Protein AF-A0A6V7TMH7-F1 (afdb_monomer)

Secondary structure (DSSP, 8-state):
-PPPPEEEEE-TTS-EEEEEPPTTS-EEHHHHHHHSTTEEEEEEE-TTTTTSTT--SEEEPPBPTTSSEEPPPTTTT-SEEEEEEPPTT------S-GGGTEEEEEETTTTEEEEEEESSSSEEEE-S---TT-EEEEEETTSS-EEEEEEEEEETTTTEEEEEEEEEEE----------

Nearest PDB structures (foldseek):
  6b1g-assembly1_A  TM=8.174E-01  e=3.288E-04  Homo sapiens
  5kgo-assembly2_A  TM=6.785E-01  e=1.479E-01  Klebsiella pneumoniae
  4gw9-assembly1_D  TM=4.588E-01  e=4.225E+00  Rhodopseudomonas palustris CGA009
  1xn6-assembly1_A  TM=2.969E-01  e=1.779E+00  Bacillus cereus
  3ijt-assembly1_A  TM=2.475E-01  e=2.461E+00  Streptococcus mutans

Organism: Meloidogyne enterolobii (NCBI:txid390850)

Structure (mmCIF, N/CA/C/O backbone):
data_AF-A0A6V7TMH7-F1
#
_entry.id   AF-A0A6V7TMH7-F1
#
loop_
_atom_site.group_PDB
_atom_site.id
_atom_site.type_symbol
_atom_site.label_atom_id
_atom_site.label_alt_id
_atom_site.label_comp_id
_atom_site.label_asym_id
_atom_site.label_entity_id
_atom_site.label_seq_id
_atom_site.pdbx_PDB_ins_code
_atom_site.Cartn_x
_atom_site.Cartn_y
_atom_site.Cartn_z
_atom_site.occupancy
_atom_site.B_iso_or_equiv
_atom_site.auth_seq_id
_atom_site.auth_comp_id
_atom_site.auth_asym_id
_atom_site.auth_atom_id
_atom_site.pdbx_PDB_model_num
ATOM 1 N N . MET A 1 1 ? 23.099 -1.938 -31.422 1.00 40.91 1 MET A N 1
ATOM 2 C CA . MET A 1 1 ? 21.807 -1.488 -30.866 1.00 40.91 1 MET A CA 1
ATOM 3 C C . MET A 1 1 ? 21.512 -2.366 -29.671 1.00 40.91 1 MET A C 1
ATOM 5 O O . MET A 1 1 ? 21.295 -3.555 -29.863 1.00 40.91 1 MET A O 1
ATOM 9 N N . GLU A 1 2 ? 21.600 -1.829 -28.457 1.00 47.56 2 GLU A N 1
ATOM 10 C CA . GLU A 1 2 ? 21.157 -2.564 -27.270 1.00 47.56 2 GLU A CA 1
ATOM 11 C C . GLU A 1 2 ? 19.635 -2.714 -27.329 1.00 47.56 2 GLU A C 1
ATOM 13 O O . GLU A 1 2 ? 18.925 -1.767 -27.676 1.00 47.56 2 GLU A O 1
ATOM 18 N N . ALA A 1 3 ? 19.131 -3.920 -27.065 1.00 54.72 3 ALA A N 1
ATOM 19 C CA . ALA A 1 3 ? 17.697 -4.154 -27.012 1.00 54.72 3 ALA A CA 1
ATOM 20 C C . ALA A 1 3 ? 17.107 -3.323 -25.866 1.00 54.72 3 ALA A C 1
ATOM 22 O O . ALA A 1 3 ? 17.526 -3.458 -24.716 1.00 54.72 3 ALA A O 1
ATOM 23 N N . GLN A 1 4 ? 16.149 -2.450 -26.183 1.00 61.84 4 GLN A N 1
ATOM 24 C CA . GLN A 1 4 ? 15.502 -1.603 -25.190 1.00 61.84 4 GLN A CA 1
ATOM 25 C C . GLN A 1 4 ? 14.801 -2.487 -24.151 1.00 61.84 4 GLN A C 1
ATOM 27 O O . GLN A 1 4 ? 13.899 -3.259 -24.480 1.00 61.84 4 GLN A O 1
ATOM 32 N N . GLN A 1 5 ? 15.251 -2.405 -22.899 1.00 78.12 5 GLN A N 1
ATOM 33 C CA . GLN A 1 5 ? 14.693 -3.201 -21.814 1.00 78.12 5 GLN A CA 1
ATOM 34 C C . GLN A 1 5 ? 13.270 -2.734 -21.494 1.00 78.12 5 GLN A C 1
ATOM 36 O O . GLN A 1 5 ? 12.984 -1.534 -21.447 1.00 78.12 5 GLN A O 1
ATOM 41 N N . TYR A 1 6 ? 12.371 -3.688 -21.267 1.00 83.19 6 TYR A N 1
ATOM 42 C CA . TYR A 1 6 ? 10.971 -3.420 -20.964 1.00 83.19 6 TYR A CA 1
ATOM 43 C C . TYR A 1 6 ? 10.471 -4.303 -19.822 1.00 83.19 6 TYR A C 1
ATOM 45 O O . TYR A 1 6 ? 10.961 -5.408 -19.595 1.00 83.19 6 TYR A O 1
ATOM 53 N N . VAL A 1 7 ? 9.452 -3.808 -19.127 1.00 84.25 7 VAL A N 1
ATOM 54 C CA . VAL A 1 7 ? 8.741 -4.491 -18.046 1.00 84.25 7 VAL A CA 1
ATOM 55 C C . VAL A 1 7 ? 7.390 -4.959 -18.564 1.00 84.25 7 VAL A C 1
ATOM 57 O O . VAL A 1 7 ? 6.705 -4.219 -19.267 1.00 84.25 7 VAL A O 1
ATOM 60 N N . ARG A 1 8 ? 6.971 -6.176 -18.211 1.00 86.44 8 ARG A N 1
ATOM 61 C CA . ARG A 1 8 ? 5.633 -6.680 -18.551 1.00 86.44 8 ARG A CA 1
ATOM 62 C C . ARG A 1 8 ? 4.633 -6.251 -17.486 1.00 86.44 8 ARG A C 1
ATOM 64 O O . ARG A 1 8 ? 4.768 -6.645 -16.330 1.00 86.44 8 ARG A O 1
ATOM 71 N N . VAL A 1 9 ? 3.624 -5.482 -17.877 1.00 85.31 9 VAL A N 1
ATOM 72 C CA . VAL A 1 9 ? 2.601 -4.931 -16.984 1.00 85.31 9 VAL A CA 1
ATOM 73 C C . VAL A 1 9 ? 1.216 -5.399 -17.425 1.00 85.31 9 VAL A C 1
ATOM 75 O O . VAL A 1 9 ? 0.848 -5.240 -18.585 1.00 85.31 9 VAL A O 1
ATOM 78 N N . LYS A 1 10 ? 0.451 -5.995 -16.510 1.00 88.25 10 LYS A N 1
ATOM 79 C CA . LYS A 1 10 ? -0.899 -6.511 -16.726 1.00 88.25 10 LYS A CA 1
ATOM 80 C C . LYS A 1 10 ? -1.946 -5.514 -16.239 1.00 88.25 10 LYS A C 1
ATOM 82 O O . LYS A 1 10 ? -1.931 -5.126 -15.067 1.00 88.25 10 LYS A O 1
AT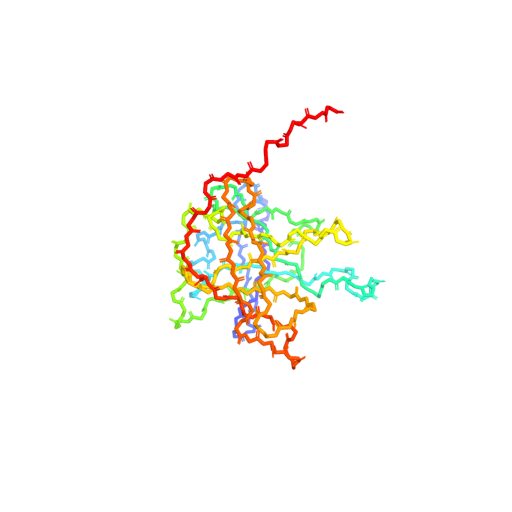OM 87 N N . GLY A 1 11 ? -2.853 -5.140 -17.136 1.00 80.75 11 GLY A N 1
ATOM 88 C CA . GLY A 1 11 ? -3.994 -4.285 -16.830 1.00 80.75 11 GLY A CA 1
ATOM 89 C C . GLY A 1 11 ? -5.207 -5.038 -16.271 1.00 80.75 11 GLY A C 1
ATOM 90 O O . GLY A 1 11 ? -5.206 -6.266 -16.158 1.00 80.75 11 GLY A O 1
ATOM 91 N N . SER A 1 12 ? -6.264 -4.299 -15.924 1.00 78.00 12 SER A N 1
ATOM 92 C CA . SER A 1 12 ? -7.531 -4.833 -15.394 1.00 78.00 12 SER A CA 1
ATOM 93 C C . SER A 1 12 ? -8.298 -5.669 -16.416 1.00 78.00 12 SER A C 1
ATOM 95 O O . SER A 1 12 ? -9.011 -6.594 -16.039 1.00 78.00 12 SER A O 1
ATOM 97 N N . ASP A 1 13 ? -8.101 -5.392 -17.704 1.00 76.94 13 ASP A N 1
ATOM 98 C CA . ASP A 1 13 ? -8.624 -6.172 -18.828 1.00 76.94 13 ASP A CA 1
ATOM 99 C C . ASP A 1 13 ? -7.904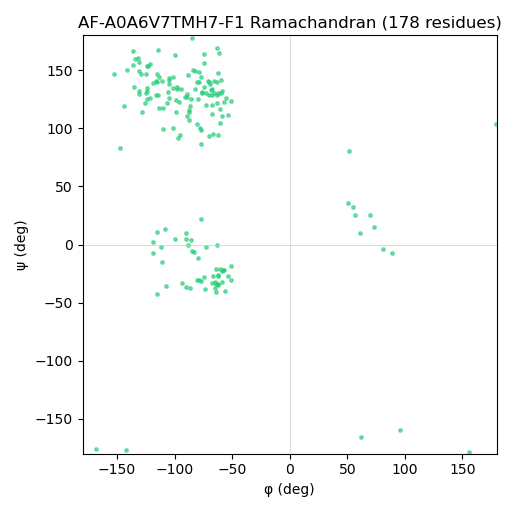 -7.521 -19.017 1.00 76.94 13 ASP A C 1
ATOM 101 O O . ASP A 1 13 ? -8.246 -8.307 -19.899 1.00 76.94 13 ASP A O 1
ATOM 105 N N . GLY A 1 14 ? -6.888 -7.794 -18.195 1.00 77.81 14 GLY A N 1
ATOM 106 C CA . GLY A 1 14 ? -6.095 -9.009 -18.2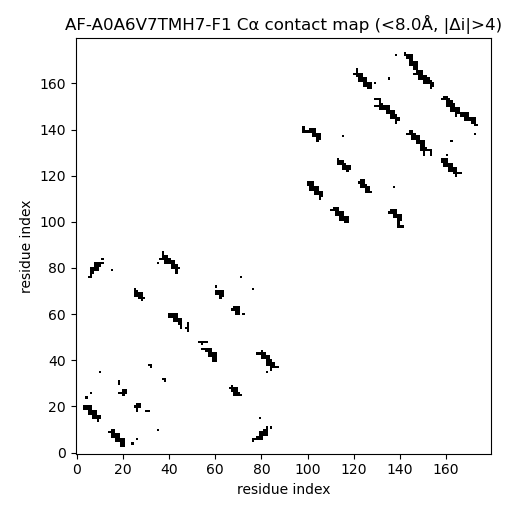35 1.00 77.81 14 GLY A CA 1
ATOM 107 C C . GLY A 1 14 ? -5.000 -9.016 -19.301 1.00 77.81 14 GLY A C 1
ATOM 108 O O . GLY A 1 14 ? -4.215 -9.970 -19.326 1.00 77.81 14 GLY A O 1
ATOM 109 N N . LYS A 1 15 ? -4.897 -7.979 -20.140 1.00 79.06 15 LYS A N 1
ATOM 110 C CA . LYS A 1 15 ? -3.863 -7.883 -21.174 1.00 79.06 15 LYS A CA 1
ATOM 111 C C . LYS A 1 15 ? -2.529 -7.486 -20.564 1.00 79.06 15 LYS A C 1
ATOM 113 O O . LYS A 1 15 ? -2.461 -6.691 -19.629 1.00 79.06 15 LYS A O 1
ATOM 118 N N . VAL A 1 16 ? -1.458 -8.044 -21.121 1.00 80.94 16 VAL A N 1
ATOM 119 C CA . VAL A 1 16 ? -0.081 -7.746 -20.721 1.00 80.94 16 VAL A CA 1
ATOM 120 C C . VAL A 1 16 ? 0.558 -6.852 -21.775 1.00 80.94 16 VAL A C 1
ATOM 122 O O . VAL A 1 16 ? 0.585 -7.198 -22.953 1.00 80.94 16 VAL A O 1
ATOM 125 N N . MET A 1 17 ? 1.091 -5.718 -21.338 1.00 79.12 17 MET A N 1
ATOM 126 C CA . MET A 1 17 ? 1.787 -4.737 -22.164 1.00 79.12 17 MET A CA 1
ATOM 127 C C . MET A 1 17 ? 3.257 -4.633 -21.758 1.00 79.12 17 MET A C 1
ATOM 129 O O . MET A 1 17 ? 3.595 -4.768 -20.584 1.00 79.12 17 MET A O 1
ATOM 133 N N . GLY A 1 18 ? 4.136 -4.376 -22.727 1.00 82.75 18 GLY A N 1
ATOM 134 C CA . GLY A 1 18 ? 5.530 -4.023 -22.463 1.00 82.75 18 GLY A CA 1
ATOM 135 C C . GLY A 1 18 ? 5.670 -2.521 -22.222 1.00 82.75 18 GLY A C 1
ATOM 136 O O . GLY A 1 18 ? 5.258 -1.729 -23.064 1.00 82.75 18 GLY A O 1
ATOM 137 N N . ILE A 1 19 ? 6.256 -2.128 -21.093 1.00 81.94 19 ILE A N 1
ATOM 138 C CA . ILE A 1 19 ? 6.562 -0.734 -20.754 1.00 81.94 19 ILE A CA 1
ATOM 139 C C . ILE A 1 19 ? 8.078 -0.570 -20.721 1.00 81.94 19 ILE A C 1
ATOM 141 O O . ILE A 1 19 ? 8.752 -1.212 -19.917 1.00 81.94 19 ILE A O 1
ATOM 145 N N . CYS A 1 20 ? 8.622 0.275 -21.594 1.00 82.25 20 CYS A N 1
ATOM 146 C CA . CYS A 1 20 ? 10.063 0.501 -21.664 1.00 82.25 20 CYS A CA 1
ATOM 147 C C . CYS A 1 20 ? 10.602 1.122 -20.370 1.00 82.25 20 CYS A C 1
ATOM 149 O O . CYS A 1 20 ? 9.999 2.035 -19.798 1.00 82.25 20 CYS A O 1
ATOM 151 N N . LEU A 1 21 ? 11.772 0.651 -19.947 1.00 79.50 21 LEU A N 1
ATOM 152 C CA . LEU A 1 21 ? 12.547 1.286 -18.890 1.00 79.50 21 LEU A CA 1
ATOM 153 C C . LEU A 1 21 ? 13.206 2.568 -19.413 1.00 79.50 21 LEU A C 1
ATOM 155 O O . LEU A 1 21 ? 13.430 2.741 -20.616 1.00 79.50 21 LEU A O 1
ATOM 159 N N . SER A 1 22 ? 13.520 3.481 -18.496 1.00 79.94 22 SER A N 1
ATOM 160 C CA . SER A 1 22 ? 14.386 4.621 -18.784 1.00 79.94 22 SER A CA 1
ATOM 161 C C . SER A 1 22 ? 15.785 4.140 -19.204 1.00 79.94 22 SER A C 1
ATOM 163 O O . SER A 1 22 ? 16.163 3.005 -18.909 1.00 79.94 22 SER A O 1
ATOM 165 N N . PRO A 1 23 ? 16.620 5.016 -19.794 1.00 78.31 23 PRO A N 1
ATOM 166 C CA . PRO A 1 23 ? 18.025 4.695 -20.067 1.00 78.31 23 PRO A CA 1
ATOM 167 C C . PRO A 1 23 ? 18.820 4.285 -18.817 1.00 78.31 23 PRO A C 1
ATOM 169 O O . PRO A 1 23 ? 19.841 3.621 -18.917 1.00 78.31 23 PRO A O 1
ATOM 172 N N . THR A 1 24 ? 18.342 4.671 -17.631 1.00 81.62 24 THR A N 1
ATOM 173 C CA . THR A 1 24 ? 18.923 4.309 -16.332 1.00 81.62 24 THR A CA 1
ATOM 174 C C . THR A 1 24 ? 18.346 3.017 -15.742 1.00 81.62 24 THR A C 1
ATOM 176 O O . THR A 1 24 ? 18.576 2.740 -14.569 1.00 81.62 24 THR A O 1
ATOM 179 N N . GLY A 1 25 ? 17.563 2.249 -16.509 1.00 81.81 25 GLY A N 1
ATOM 180 C CA . GLY A 1 25 ? 16.960 0.987 -16.063 1.00 81.81 25 GLY A CA 1
ATOM 181 C C . GLY A 1 25 ? 15.797 1.155 -15.079 1.00 81.81 25 GLY A C 1
ATOM 182 O O . GLY A 1 25 ? 15.400 0.199 -14.417 1.00 81.81 25 GLY A O 1
ATOM 183 N N . LYS A 1 26 ? 15.240 2.366 -14.951 1.00 85.81 26 LYS A N 1
ATOM 184 C CA . LYS A 1 26 ? 14.158 2.670 -14.006 1.00 85.81 26 LYS A CA 1
ATOM 185 C C . LYS A 1 26 ? 12.806 2.726 -14.699 1.00 85.81 26 LYS A C 1
ATOM 187 O O . LYS A 1 26 ? 12.674 3.235 -15.811 1.00 85.81 26 LYS A O 1
ATOM 192 N N . LEU A 1 27 ? 11.768 2.268 -14.010 1.00 87.88 27 LEU A N 1
ATOM 193 C CA . LEU A 1 27 ? 10.406 2.317 -14.526 1.00 87.88 27 LEU A CA 1
ATOM 194 C C . LEU A 1 27 ? 9.750 3.658 -14.176 1.00 87.88 27 LEU A C 1
ATOM 196 O O . LEU A 1 27 ? 9.551 3.973 -13.002 1.00 87.88 27 LEU A O 1
ATOM 200 N N . ASN A 1 28 ? 9.427 4.454 -15.198 1.00 86.94 28 ASN A N 1
ATOM 201 C CA . ASN A 1 28 ? 8.861 5.794 -15.038 1.00 86.94 28 ASN A CA 1
ATOM 202 C C . ASN A 1 28 ? 7.353 5.739 -14.734 1.00 86.94 28 ASN A C 1
ATOM 204 O O . ASN A 1 28 ? 6.565 5.177 -15.498 1.00 86.94 28 ASN A O 1
ATOM 208 N N . VAL A 1 29 ? 6.945 6.379 -13.637 1.00 87.38 29 VAL A N 1
ATOM 209 C CA . VAL A 1 29 ? 5.546 6.450 -13.190 1.00 87.38 29 VAL A CA 1
ATOM 210 C C . VAL A 1 29 ? 4.663 7.205 -14.193 1.00 87.38 29 VAL A C 1
ATOM 212 O O . VAL A 1 29 ? 3.499 6.849 -14.371 1.00 87.38 29 VAL A O 1
ATOM 215 N N . ALA A 1 30 ? 5.187 8.227 -14.875 1.00 79.81 30 ALA A N 1
ATOM 216 C CA . ALA A 1 30 ? 4.429 9.007 -15.854 1.00 79.81 30 ALA A CA 1
ATOM 217 C C . ALA A 1 30 ? 3.997 8.159 -17.062 1.00 79.81 30 ALA A C 1
ATOM 219 O O . ALA A 1 30 ? 2.847 8.250 -17.483 1.00 79.81 30 ALA A O 1
ATOM 220 N N . THR A 1 31 ? 4.878 7.282 -17.553 1.00 79.12 31 THR A N 1
ATOM 221 C CA . THR A 1 31 ? 4.580 6.350 -18.654 1.00 79.12 31 THR A CA 1
ATOM 222 C C . THR A 1 31 ? 3.464 5.370 -18.286 1.00 79.12 31 THR A C 1
ATOM 224 O O . THR A 1 31 ? 2.644 5.003 -19.120 1.00 79.12 31 THR A O 1
ATOM 227 N N . LEU A 1 32 ? 3.396 4.953 -17.021 1.00 83.06 32 LEU A N 1
ATOM 228 C CA . LEU A 1 32 ? 2.332 4.071 -16.541 1.00 83.06 32 LEU A CA 1
ATOM 229 C C . LEU A 1 32 ? 1.000 4.807 -16.396 1.00 83.06 32 LEU A C 1
ATOM 231 O O . LEU A 1 32 ? -0.038 4.258 -16.751 1.00 83.06 32 LEU A O 1
ATOM 235 N N . LYS A 1 33 ? 1.023 6.062 -15.935 1.00 83.81 33 LYS A N 1
ATOM 236 C CA . LYS A 1 33 ? -0.178 6.907 -15.858 1.00 83.81 33 LYS A CA 1
ATOM 237 C C . LYS A 1 33 ? -0.771 7.227 -17.229 1.00 83.81 33 LYS A C 1
ATOM 239 O O . LYS A 1 33 ? -1.981 7.383 -17.321 1.00 83.81 33 LYS A O 1
ATOM 244 N N . SER A 1 34 ? 0.055 7.339 -18.271 1.00 77.12 34 SER A N 1
ATOM 245 C CA . SER A 1 34 ? -0.438 7.530 -19.640 1.00 77.12 34 SER A CA 1
ATOM 246 C C . SER A 1 34 ? -0.935 6.231 -20.277 1.00 77.12 34 SER A C 1
ATOM 248 O O . SER A 1 34 ? -1.845 6.277 -21.097 1.00 77.12 34 SER A O 1
ATOM 250 N N . ALA A 1 35 ? -0.360 5.082 -19.907 1.00 75.19 35 ALA A N 1
ATOM 251 C CA . ALA A 1 35 ? -0.765 3.776 -20.427 1.00 75.19 35 ALA A CA 1
ATOM 252 C C . ALA A 1 35 ? -2.015 3.200 -19.739 1.00 75.19 35 ALA A C 1
ATOM 254 O O . ALA A 1 35 ? -2.778 2.469 -20.367 1.00 75.19 35 ALA A O 1
ATOM 255 N N . PHE A 1 36 ? -2.231 3.509 -18.457 1.00 80.56 36 PHE A N 1
ATOM 256 C CA . PHE A 1 36 ? -3.305 2.934 -17.653 1.00 80.56 36 PHE A CA 1
ATOM 257 C C . PHE A 1 36 ? -4.124 4.031 -16.962 1.00 80.56 36 PHE A C 1
ATOM 259 O O . PHE A 1 36 ? -3.647 4.716 -16.054 1.00 80.56 36 PHE A O 1
ATOM 266 N N . ASN A 1 37 ? -5.395 4.159 -17.349 1.00 79.38 37 ASN A N 1
ATOM 267 C CA . ASN A 1 37 ? -6.333 5.061 -16.679 1.00 79.38 37 ASN A CA 1
ATOM 268 C C . ASN A 1 37 ? -6.481 4.683 -15.200 1.00 79.38 37 ASN A C 1
ATOM 270 O O . ASN A 1 37 ? -6.503 3.503 -14.854 1.00 79.38 37 ASN A O 1
ATOM 274 N N . ASN A 1 38 ? -6.582 5.687 -14.325 1.00 78.38 38 ASN A N 1
ATOM 275 C CA . ASN A 1 38 ? -6.678 5.510 -12.870 1.00 78.38 38 ASN A CA 1
ATOM 276 C C . ASN A 1 38 ? -5.517 4.711 -12.246 1.00 78.38 38 ASN A C 1
ATOM 278 O O . ASN A 1 38 ? -5.674 4.118 -11.176 1.00 78.38 38 ASN A O 1
ATOM 282 N N . PHE A 1 39 ? -4.341 4.707 -12.882 1.00 81.38 39 PHE A N 1
ATOM 283 C CA . PHE A 1 39 ? -3.137 4.087 -12.337 1.00 81.38 39 PHE A CA 1
ATOM 284 C C . PHE A 1 39 ? -2.800 4.629 -10.940 1.00 81.38 39 PHE A C 1
ATOM 286 O O . PHE A 1 39 ? -2.627 5.839 -10.753 1.00 81.38 39 PHE A O 1
ATOM 293 N N . TYR A 1 40 ? -2.645 3.726 -9.972 1.00 82.88 40 TYR A N 1
ATOM 294 C CA . TYR A 1 40 ? -2.241 4.064 -8.607 1.00 82.88 40 TYR A CA 1
ATOM 295 C C . TYR A 1 40 ? -0.878 3.481 -8.236 1.00 82.88 40 TYR A C 1
ATOM 297 O O . TYR A 1 40 ? -0.048 4.167 -7.639 1.00 82.88 40 TYR A O 1
ATOM 305 N N . GLY A 1 41 ? -0.621 2.232 -8.616 1.00 87.81 41 GLY A N 1
ATOM 306 C CA . GLY A 1 41 ? 0.623 1.559 -8.277 1.00 87.81 41 GLY A CA 1
ATOM 307 C C . GLY A 1 41 ? 0.819 0.260 -9.040 1.00 87.81 41 GLY A C 1
ATOM 308 O O . GLY A 1 41 ? 0.016 -0.109 -9.895 1.00 87.81 41 GLY A O 1
ATOM 309 N N . LEU A 1 42 ? 1.896 -0.440 -8.700 1.00 88.12 42 LEU A N 1
ATOM 310 C CA . LEU A 1 42 ? 2.209 -1.760 -9.228 1.00 88.12 42 LEU A CA 1
ATOM 311 C C . LEU A 1 42 ? 2.402 -2.748 -8.087 1.00 88.12 42 LEU A C 1
ATOM 313 O O . LEU A 1 42 ? 2.932 -2.403 -7.029 1.00 88.12 42 LEU A O 1
ATOM 317 N N . LYS A 1 43 ? 2.022 -3.996 -8.333 1.00 89.31 43 LYS A N 1
ATOM 318 C CA . LYS A 1 43 ? 2.349 -5.138 -7.480 1.00 89.31 43 LYS A CA 1
ATOM 319 C C . LYS A 1 43 ? 2.875 -6.295 -8.317 1.00 89.31 43 LYS A C 1
ATOM 321 O O . LYS A 1 43 ? 2.612 -6.368 -9.512 1.00 89.31 43 LYS A O 1
ATOM 326 N N . TYR A 1 44 ? 3.572 -7.223 -7.687 1.00 89.88 44 TYR A N 1
ATOM 327 C CA . TYR A 1 44 ? 3.990 -8.483 -8.298 1.00 89.88 44 TYR A CA 1
ATOM 328 C C . TYR A 1 44 ? 3.716 -9.643 -7.350 1.00 89.88 44 TYR A C 1
ATOM 330 O O . TYR A 1 44 ? 3.536 -9.447 -6.144 1.00 89.88 44 TYR A O 1
ATOM 338 N N . GLN A 1 45 ? 3.647 -10.854 -7.896 1.00 86.69 45 GLN A N 1
ATOM 339 C CA . GLN A 1 45 ? 3.484 -12.053 -7.086 1.00 86.69 45 GLN A CA 1
ATOM 340 C C . GLN A 1 45 ? 4.740 -12.290 -6.249 1.00 86.69 45 GLN A C 1
ATOM 342 O O . GLN A 1 45 ? 5.851 -12.319 -6.775 1.00 86.69 45 GLN A O 1
ATOM 347 N N . ASN A 1 46 ? 4.558 -12.485 -4.947 1.00 81.88 46 ASN A N 1
ATOM 348 C CA . ASN A 1 46 ? 5.665 -12.792 -4.060 1.00 81.88 46 ASN A CA 1
ATOM 349 C C . ASN A 1 46 ? 6.223 -14.185 -4.401 1.00 81.88 46 ASN A C 1
ATOM 351 O O . ASN A 1 46 ? 5.478 -15.166 -4.283 1.00 81.88 46 ASN A O 1
ATOM 355 N N . PRO A 1 47 ? 7.508 -14.309 -4.780 1.00 84.38 47 PRO A N 1
ATOM 356 C CA . PRO A 1 47 ? 8.099 -15.605 -5.113 1.00 84.38 47 PRO A CA 1
ATOM 357 C C . PRO A 1 47 ? 8.091 -16.572 -3.921 1.00 84.38 47 PRO A C 1
ATOM 359 O O . PRO A 1 47 ? 8.008 -17.782 -4.106 1.00 84.38 47 PRO A O 1
ATOM 362 N N . ASN A 1 48 ? 8.104 -16.044 -2.695 1.00 83.50 48 ASN A N 1
ATOM 363 C CA . ASN A 1 48 ? 8.155 -16.840 -1.473 1.00 83.50 48 ASN A CA 1
ATOM 364 C C . ASN A 1 48 ? 6.771 -17.244 -0.949 1.00 83.50 48 ASN A C 1
ATOM 366 O O . ASN A 1 48 ? 6.696 -17.922 0.073 1.00 83.50 48 ASN A O 1
ATOM 370 N N . PHE A 1 49 ? 5.677 -16.851 -1.615 1.00 83.12 49 PHE A N 1
ATOM 371 C CA . PHE A 1 49 ? 4.313 -17.112 -1.136 1.00 83.12 49 PHE A CA 1
ATOM 372 C C . PHE A 1 49 ? 4.033 -18.602 -0.896 1.00 83.12 49 PHE A C 1
ATOM 374 O O . PHE A 1 49 ? 3.425 -18.958 0.104 1.00 83.12 49 PHE A O 1
ATOM 381 N N . ASN A 1 50 ? 4.521 -19.479 -1.778 1.00 81.81 50 ASN A N 1
ATOM 382 C CA . ASN A 1 50 ? 4.305 -20.926 -1.659 1.00 81.81 50 ASN A CA 1
ATOM 383 C C . ASN A 1 50 ? 5.292 -21.619 -0.701 1.00 81.81 50 ASN A C 1
ATOM 385 O O . ASN A 1 50 ? 5.172 -22.817 -0.468 1.00 81.81 50 ASN A O 1
ATOM 389 N N . ILE A 1 51 ? 6.291 -20.890 -0.197 1.00 86.00 51 ILE A N 1
ATOM 390 C CA . ILE A 1 51 ? 7.391 -21.431 0.616 1.00 86.00 51 ILE A CA 1
ATOM 391 C C . ILE A 1 51 ? 7.226 -21.005 2.078 1.00 86.00 51 ILE A C 1
ATOM 393 O O . ILE A 1 51 ? 7.537 -21.762 2.993 1.00 86.00 51 ILE A O 1
ATOM 397 N N . LEU A 1 52 ? 6.722 -19.791 2.307 1.00 77.19 52 LEU A N 1
ATOM 398 C CA . LEU A 1 52 ? 6.566 -19.204 3.629 1.00 77.19 52 LEU A CA 1
ATOM 399 C C . LEU A 1 52 ? 5.075 -19.123 3.998 1.00 77.19 52 LEU A C 1
ATOM 401 O O . LEU A 1 52 ? 4.346 -18.365 3.359 1.00 77.19 52 LEU A O 1
ATOM 405 N N . PRO A 1 53 ? 4.621 -19.815 5.062 1.00 75.31 53 PRO A N 1
ATOM 406 C CA . PRO A 1 53 ? 3.198 -19.916 5.403 1.00 75.31 53 PRO A CA 1
ATOM 407 C C . PRO A 1 53 ? 2.512 -18.572 5.696 1.00 75.31 53 PRO A C 1
ATOM 409 O O . PRO A 1 53 ? 1.297 -18.470 5.571 1.00 75.31 53 PRO A O 1
ATOM 412 N N . ASN A 1 54 ? 3.286 -17.535 6.038 1.00 81.81 54 ASN A N 1
ATOM 413 C CA . ASN A 1 54 ? 2.785 -16.190 6.339 1.00 81.81 54 ASN A CA 1
ATOM 414 C C . ASN A 1 54 ? 3.262 -15.121 5.339 1.00 81.81 54 ASN A C 1
ATOM 416 O O . ASN A 1 54 ? 3.125 -13.926 5.604 1.00 81.81 54 ASN A O 1
ATOM 420 N N . ALA A 1 55 ? 3.867 -15.506 4.210 1.00 72.50 55 ALA A N 1
ATOM 421 C CA . ALA A 1 55 ? 4.275 -14.520 3.216 1.00 72.50 55 ALA A CA 1
ATOM 422 C C . ALA A 1 55 ? 3.046 -13.904 2.527 1.00 72.50 55 ALA A C 1
ATOM 424 O O . ALA A 1 55 ? 2.099 -14.616 2.190 1.00 72.50 55 ALA A O 1
ATOM 425 N N . PRO A 1 56 ? 3.044 -12.587 2.257 1.00 78.62 56 PRO A N 1
ATOM 426 C CA . PRO A 1 56 ? 1.971 -11.976 1.487 1.00 78.62 56 PRO A CA 1
ATOM 427 C C . PRO A 1 56 ? 1.992 -12.521 0.058 1.00 78.62 56 PRO A C 1
ATOM 429 O O . PRO A 1 56 ? 3.063 -12.667 -0.529 1.00 78.62 56 PRO A O 1
ATOM 432 N N . ARG A 1 57 ? 0.819 -12.779 -0.532 1.00 82.62 57 ARG A N 1
ATOM 433 C CA . ARG A 1 57 ? 0.704 -13.279 -1.916 1.00 82.62 57 ARG A CA 1
ATOM 434 C C . ARG A 1 57 ? 1.268 -12.311 -2.954 1.00 82.62 57 ARG A C 1
ATOM 436 O O . ARG A 1 57 ? 1.815 -12.740 -3.967 1.00 82.62 57 ARG A O 1
ATOM 443 N N . PHE A 1 58 ? 1.139 -11.014 -2.694 1.00 84.50 58 PHE A N 1
ATOM 444 C CA . PHE A 1 58 ? 1.607 -9.950 -3.574 1.00 84.50 58 PHE A CA 1
ATOM 445 C C . PHE A 1 58 ? 2.462 -8.951 -2.803 1.00 84.50 58 PHE A C 1
ATOM 447 O O . PHE A 1 58 ? 2.197 -8.673 -1.635 1.00 84.50 58 PHE A O 1
ATOM 454 N N . ILE A 1 59 ? 3.453 -8.383 -3.481 1.00 80.44 59 ILE A N 1
ATOM 455 C CA . ILE A 1 59 ? 4.294 -7.301 -2.970 1.00 80.44 59 ILE A CA 1
ATOM 456 C C . ILE A 1 59 ? 4.019 -6.055 -3.808 1.00 80.44 59 ILE A C 1
ATOM 458 O O . ILE A 1 59 ? 4.061 -6.108 -5.037 1.00 80.44 59 ILE A O 1
ATOM 462 N N . VAL A 1 60 ? 3.733 -4.938 -3.139 1.00 87.19 60 VAL A N 1
ATOM 463 C CA . VAL A 1 60 ? 3.560 -3.625 -3.775 1.00 87.19 60 VAL A CA 1
ATOM 464 C C . VAL A 1 60 ? 4.935 -3.004 -4.008 1.00 87.19 60 VAL A C 1
ATOM 466 O O . VAL A 1 60 ? 5.781 -3.025 -3.114 1.00 87.19 60 VAL A O 1
ATOM 469 N N . LEU A 1 61 ? 5.170 -2.457 -5.201 1.00 84.56 61 LEU A N 1
ATOM 470 C CA . LEU A 1 61 ? 6.443 -1.814 -5.516 1.00 84.56 61 LEU A CA 1
ATOM 471 C C . LEU A 1 61 ? 6.534 -0.461 -4.821 1.00 84.56 61 LEU A C 1
ATOM 473 O O . LEU A 1 61 ? 5.604 0.347 -4.872 1.00 84.56 61 LEU A O 1
ATOM 477 N N . SER A 1 62 ? 7.694 -0.198 -4.227 1.00 85.75 62 SER A N 1
ATOM 478 C CA . SER A 1 62 ? 8.015 1.117 -3.693 1.00 85.75 62 SER A CA 1
ATOM 479 C C . SER A 1 62 ? 8.438 2.066 -4.815 1.00 85.75 62 SER A C 1
ATOM 481 O O . SER A 1 62 ? 9.020 1.664 -5.824 1.00 85.75 62 SER A O 1
ATOM 483 N N . MET A 1 63 ? 8.134 3.347 -4.629 1.00 85.56 63 MET A N 1
ATOM 484 C CA . MET A 1 63 ? 8.626 4.424 -5.484 1.00 85.56 63 MET A CA 1
ATOM 485 C C . MET A 1 63 ? 9.817 5.114 -4.818 1.00 85.56 63 MET A C 1
ATOM 487 O O . MET A 1 63 ? 10.036 4.973 -3.611 1.00 85.56 63 MET A O 1
ATOM 491 N N . ASP A 1 64 ? 1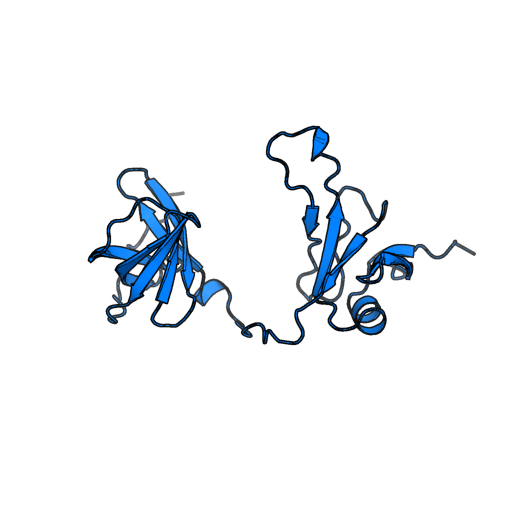0.576 5.871 -5.598 1.00 81.31 64 ASP A N 1
ATOM 492 C CA . ASP A 1 64 ? 11.552 6.810 -5.059 1.00 81.31 64 ASP A CA 1
ATOM 493 C C . ASP A 1 64 ? 10.878 7.926 -4.235 1.00 81.31 64 ASP A C 1
ATOM 495 O O . ASP A 1 64 ? 9.654 8.093 -4.227 1.00 81.31 64 ASP A O 1
ATOM 499 N N . SER A 1 65 ? 11.688 8.699 -3.509 1.00 79.12 65 SER A N 1
ATOM 500 C CA . SER A 1 65 ? 11.207 9.783 -2.640 1.00 79.12 65 SER A CA 1
ATOM 501 C C . SER A 1 65 ? 10.407 10.845 -3.400 1.00 79.12 65 SER A C 1
ATOM 503 O O . SER A 1 65 ? 9.455 11.407 -2.860 1.00 79.12 65 SER A O 1
ATOM 505 N N . GLU A 1 66 ? 10.754 11.084 -4.666 1.00 83.50 66 GLU A N 1
ATOM 506 C CA . GLU A 1 66 ? 10.074 12.036 -5.548 1.00 83.50 66 GLU A CA 1
ATOM 507 C C . GLU A 1 66 ? 8.841 11.449 -6.255 1.00 83.50 66 GLU A C 1
ATOM 509 O O . GLU A 1 66 ? 8.115 12.179 -6.934 1.00 83.50 66 GLU A O 1
ATOM 514 N N . ARG A 1 67 ? 8.583 10.144 -6.103 1.00 82.44 67 ARG A N 1
ATOM 515 C CA . ARG A 1 67 ? 7.503 9.391 -6.763 1.00 82.44 67 ARG A CA 1
ATOM 516 C C . ARG A 1 67 ? 7.513 9.494 -8.293 1.00 82.44 67 ARG A C 1
ATOM 518 O O . ARG A 1 67 ? 6.458 9.471 -8.934 1.00 82.44 67 ARG A O 1
ATOM 525 N N . LYS A 1 68 ? 8.700 9.616 -8.885 1.00 87.25 68 LYS A N 1
ATOM 526 C CA . LYS A 1 68 ? 8.921 9.668 -10.338 1.00 87.25 68 LYS A CA 1
ATOM 527 C C . LYS A 1 68 ? 9.232 8.294 -10.913 1.00 87.25 68 LYS A C 1
ATOM 529 O O . LYS A 1 68 ? 8.832 8.002 -12.042 1.00 87.25 68 LYS A O 1
ATOM 534 N N . TYR A 1 69 ? 9.899 7.447 -10.137 1.00 90.75 69 TYR A N 1
ATOM 535 C CA . TYR A 1 69 ? 10.334 6.127 -10.575 1.00 90.75 69 TYR A CA 1
ATOM 536 C C . TYR A 1 69 ? 9.951 5.057 -9.560 1.00 90.75 69 TYR A C 1
ATOM 538 O O . TYR A 1 69 ? 9.916 5.308 -8.356 1.00 90.75 69 TYR A O 1
ATOM 546 N N . PHE A 1 70 ? 9.701 3.844 -10.042 1.00 90.44 70 PHE A N 1
ATOM 547 C CA . PHE A 1 70 ? 9.674 2.676 -9.171 1.00 90.44 70 PHE A CA 1
ATOM 548 C C . PHE A 1 70 ? 11.095 2.218 -8.853 1.00 90.44 70 PHE A C 1
ATOM 550 O O . PHE A 1 70 ? 11.962 2.203 -9.733 1.00 90.44 70 PHE A O 1
ATOM 557 N N . ASN A 1 71 ? 11.315 1.825 -7.599 1.00 86.56 71 ASN A N 1
ATOM 558 C CA . ASN A 1 71 ? 12.533 1.133 -7.211 1.00 86.56 71 ASN A CA 1
ATOM 559 C C . ASN A 1 71 ? 12.499 -0.279 -7.793 1.00 86.56 71 ASN A C 1
ATOM 561 O O . ASN A 1 71 ? 11.449 -0.929 -7.808 1.00 86.56 71 ASN A O 1
ATOM 565 N N . GLU A 1 72 ? 13.649 -0.746 -8.267 1.00 89.62 72 GLU A N 1
ATOM 566 C CA . GLU A 1 72 ? 13.771 -2.112 -8.754 1.00 89.62 72 GLU A CA 1
ATOM 567 C C . GLU A 1 72 ? 13.511 -3.096 -7.599 1.00 89.62 72 GLU A C 1
ATOM 569 O O . GLU A 1 72 ? 14.077 -2.935 -6.512 1.00 89.62 72 GLU A O 1
ATOM 574 N N . PRO A 1 73 ? 12.619 -4.087 -7.777 1.00 88.69 73 PRO A N 1
ATOM 575 C CA . PRO A 1 73 ? 12.357 -5.067 -6.735 1.00 88.69 73 PRO A CA 1
ATOM 576 C C . PRO A 1 73 ? 13.520 -6.074 -6.636 1.00 88.69 73 PRO A C 1
ATOM 578 O O . PRO A 1 73 ? 14.284 -6.231 -7.586 1.00 88.69 73 PRO A O 1
ATOM 581 N N . PRO A 1 74 ? 13.628 -6.850 -5.543 1.00 86.12 74 PRO A N 1
ATOM 582 C CA . PRO A 1 74 ? 14.689 -7.854 -5.380 1.00 86.12 74 PRO A CA 1
ATOM 583 C C . PRO A 1 74 ? 14.733 -8.929 -6.476 1.00 86.12 74 PRO A C 1
ATOM 585 O O . PRO A 1 74 ? 15.763 -9.558 -6.687 1.00 86.12 74 PRO A O 1
ATOM 588 N N . ILE A 1 75 ? 13.612 -9.145 -7.172 1.00 82.12 75 ILE A N 1
ATOM 589 C CA . ILE A 1 75 ? 13.501 -10.071 -8.309 1.00 82.12 75 ILE A CA 1
ATOM 590 C C . ILE A 1 75 ? 13.902 -9.430 -9.654 1.00 82.12 75 ILE A C 1
ATOM 592 O O . ILE A 1 75 ? 13.744 -10.046 -10.712 1.00 82.12 75 ILE A O 1
ATOM 596 N N . GLY A 1 76 ? 14.368 -8.180 -9.632 1.00 89.44 76 GLY A N 1
ATOM 597 C CA . GLY A 1 76 ? 14.572 -7.346 -10.811 1.00 89.44 76 GLY A CA 1
ATOM 598 C C . GLY A 1 76 ? 13.274 -7.064 -11.570 1.00 89.44 76 GLY A C 1
ATOM 599 O O . GLY A 1 76 ? 12.166 -7.353 -11.118 1.00 89.44 76 GLY A O 1
ATOM 600 N N . TRP A 1 77 ? 13.383 -6.570 -12.797 1.00 88.38 77 TRP A N 1
ATOM 601 C CA . TRP A 1 77 ? 12.223 -6.365 -13.680 1.00 88.38 77 TRP A CA 1
ATOM 602 C C . TRP A 1 77 ? 11.684 -7.649 -14.331 1.00 88.38 77 TRP A C 1
ATOM 604 O O . TRP A 1 77 ? 11.014 -7.612 -15.367 1.00 88.38 77 TRP A O 1
ATOM 614 N N . THR A 1 78 ? 11.966 -8.804 -13.728 1.00 84.81 78 THR A N 1
ATOM 615 C CA . THR A 1 78 ? 11.512 -10.103 -14.219 1.00 84.81 78 THR A CA 1
ATOM 616 C C . THR A 1 78 ? 10.075 -10.388 -13.766 1.00 84.81 78 THR A C 1
ATOM 618 O O . THR A 1 78 ? 9.617 -9.927 -12.725 1.00 84.81 78 THR A O 1
ATOM 621 N N . GLY A 1 79 ? 9.322 -11.139 -14.575 1.00 85.56 79 GLY A N 1
ATOM 622 C CA . GLY A 1 79 ? 7.922 -11.481 -14.274 1.00 85.56 79 GLY A CA 1
ATOM 623 C C . GLY A 1 79 ? 6.880 -10.560 -14.917 1.00 85.56 79 GLY A C 1
ATOM 624 O O . GLY A 1 79 ? 7.144 -9.957 -15.961 1.00 85.56 79 GLY A O 1
ATOM 625 N N . VAL A 1 80 ? 5.669 -10.562 -14.353 1.00 88.06 80 VAL A N 1
ATOM 626 C CA . VAL A 1 80 ? 4.527 -9.736 -14.769 1.00 88.06 80 VAL A CA 1
ATOM 627 C C . VAL A 1 80 ? 4.065 -8.928 -13.564 1.00 88.06 80 VAL A C 1
ATOM 629 O O . VAL A 1 80 ? 3.770 -9.488 -12.509 1.00 88.06 80 VAL A O 1
ATOM 632 N N . PHE A 1 81 ? 4.002 -7.615 -13.738 1.00 90.81 81 PHE A N 1
ATOM 633 C CA . PHE A 1 81 ? 3.561 -6.668 -12.725 1.00 90.81 81 PHE A CA 1
ATOM 634 C C . PHE A 1 81 ? 2.097 -6.327 -12.966 1.00 90.81 81 PHE A C 1
ATOM 636 O O . PHE A 1 81 ? 1.704 -6.058 -14.091 1.00 90.81 81 PHE A O 1
ATOM 643 N N . GLU A 1 82 ? 1.271 -6.333 -11.934 1.00 88.94 82 GLU A N 1
ATOM 644 C CA . GLU A 1 82 ? -0.146 -6.000 -12.041 1.00 88.94 82 GLU A CA 1
ATOM 645 C C . GLU A 1 82 ? -0.383 -4.550 -11.635 1.00 88.94 82 GLU A C 1
ATOM 647 O O . GLU A 1 82 ? 0.131 -4.088 -10.609 1.00 88.94 82 GLU A O 1
ATOM 652 N N . VAL A 1 83 ? -1.195 -3.846 -12.423 1.00 85.38 83 VAL A N 1
ATOM 653 C CA . VAL A 1 83 ? -1.634 -2.493 -12.084 1.00 85.38 83 VAL A CA 1
ATOM 654 C C . VAL A 1 83 ? -2.599 -2.545 -10.909 1.00 85.38 83 VAL A C 1
ATOM 656 O O . VAL A 1 83 ? -3.593 -3.271 -10.906 1.00 85.38 83 VAL A O 1
ATOM 659 N N . ILE A 1 84 ? -2.307 -1.728 -9.905 1.00 81.00 84 ILE A N 1
ATOM 660 C CA . ILE A 1 84 ? -3.267 -1.350 -8.882 1.00 81.00 84 ILE A CA 1
ATOM 661 C C . ILE A 1 84 ? -3.998 -0.130 -9.426 1.00 81.00 84 ILE A C 1
ATOM 663 O O . ILE A 1 84 ? -3.398 0.929 -9.630 1.00 81.00 84 ILE A O 1
ATOM 667 N N . TYR A 1 85 ? -5.286 -0.308 -9.686 1.00 77.12 85 TYR A N 1
ATOM 668 C CA . TYR A 1 85 ? -6.173 0.759 -10.115 1.00 77.12 85 TYR A CA 1
ATOM 669 C C . TYR A 1 85 ? -6.773 1.450 -8.905 1.00 77.12 85 TYR A C 1
ATOM 671 O O . TYR A 1 85 ? -7.067 0.821 -7.887 1.00 77.12 85 TYR A O 1
ATOM 679 N N . ARG A 1 86 ? -6.983 2.751 -9.035 1.00 68.25 86 ARG A N 1
ATOM 680 C CA . ARG A 1 86 ? -7.813 3.505 -8.112 1.00 68.25 86 ARG A CA 1
ATOM 681 C C . ARG A 1 86 ? -9.285 3.313 -8.479 1.00 68.25 86 ARG A C 1
ATOM 683 O O . ARG A 1 86 ? -9.621 3.325 -9.660 1.00 68.25 86 ARG A O 1
ATOM 690 N N . SER A 1 87 ? -10.150 3.173 -7.477 1.00 59.31 87 SER A N 1
ATOM 691 C CA . SER A 1 87 ? -11.598 3.277 -7.681 1.00 59.31 87 SER A CA 1
ATOM 692 C C . SER A 1 87 ? -11.943 4.686 -8.175 1.00 59.31 87 SER A C 1
ATOM 694 O O . SER A 1 87 ? -11.505 5.670 -7.574 1.00 59.31 87 SER A O 1
ATOM 696 N N . GLU A 1 88 ? -12.728 4.794 -9.251 1.00 54.25 88 GLU A N 1
ATOM 697 C CA . GLU A 1 88 ? -13.198 6.077 -9.806 1.00 54.25 88 GLU A CA 1
ATOM 698 C C . GLU A 1 88 ? -13.999 6.905 -8.786 1.00 54.25 88 GLU A C 1
ATOM 700 O O . GLU A 1 88 ? -14.028 8.130 -8.875 1.00 54.25 88 GLU A O 1
ATOM 705 N N . ASN A 1 89 ? -14.560 6.248 -7.764 1.00 47.19 89 ASN A N 1
ATOM 706 C CA . ASN A 1 89 ? -15.403 6.861 -6.736 1.00 47.19 89 ASN A CA 1
ATOM 707 C C . ASN A 1 89 ? -14.686 7.164 -5.412 1.00 47.19 89 ASN A C 1
ATOM 709 O O . ASN A 1 89 ? -15.329 7.614 -4.468 1.00 47.19 89 ASN A O 1
ATOM 713 N N . GLU A 1 90 ? -13.372 6.951 -5.311 1.00 36.56 90 GLU A N 1
ATOM 714 C CA . GLU A 1 90 ? -12.630 7.274 -4.089 1.00 36.56 90 GLU A CA 1
ATOM 715 C C . GLU A 1 90 ? -11.696 8.472 -4.308 1.00 36.56 90 GLU A C 1
ATOM 717 O O . GLU A 1 90 ? -10.570 8.329 -4.820 1.00 36.56 90 GLU A O 1
ATOM 722 N N . PRO A 1 91 ? -12.088 9.691 -3.888 1.00 37.25 91 PRO A N 1
ATOM 723 C CA . PRO A 1 91 ? -11.098 10.692 -3.549 1.00 37.25 91 PRO A CA 1
ATOM 724 C C . PRO A 1 91 ? -10.249 10.123 -2.403 1.00 37.25 91 PRO A C 1
ATOM 726 O O . PRO A 1 91 ? -10.689 10.075 -1.262 1.00 37.25 91 PRO A O 1
ATOM 729 N N . LEU A 1 92 ? -9.020 9.684 -2.700 1.00 36.59 92 LEU A N 1
ATOM 730 C CA . LEU A 1 92 ? -7.987 9.545 -1.692 1.00 36.59 92 LEU A CA 1
ATOM 731 C C . LEU A 1 92 ? -7.948 10.877 -0.953 1.00 36.59 92 LEU A C 1
ATOM 733 O O . LEU A 1 92 ? -7.736 11.913 -1.604 1.00 36.59 92 LEU A O 1
ATOM 737 N N . PRO A 1 93 ? -8.130 10.880 0.368 1.00 37.56 93 PRO A N 1
ATOM 738 C CA . PRO A 1 93 ? -7.820 12.063 1.130 1.00 37.56 93 PRO A CA 1
ATOM 739 C C . PRO A 1 93 ? -6.351 12.420 0.870 1.00 37.56 93 PRO A C 1
ATOM 741 O O . PRO A 1 93 ? -5.438 11.609 1.050 1.00 37.56 93 PRO A O 1
ATOM 744 N N . ARG A 1 94 ? -6.112 13.638 0.376 1.00 30.94 94 ARG A N 1
ATOM 745 C CA . ARG A 1 94 ? -4.763 14.202 0.319 1.00 30.94 94 ARG A CA 1
ATOM 746 C C . ARG A 1 94 ? -4.341 14.495 1.750 1.00 30.94 94 ARG A C 1
ATOM 748 O O . ARG A 1 94 ? -4.651 15.547 2.297 1.00 30.94 94 ARG A O 1
ATOM 755 N N . PHE A 1 95 ? -3.654 13.547 2.366 1.00 38.56 95 PHE A N 1
ATOM 756 C CA . PHE A 1 95 ? -3.009 13.768 3.646 1.00 38.56 95 PHE A CA 1
ATOM 757 C C . PHE A 1 95 ? -1.541 14.101 3.396 1.00 38.56 95 PHE A C 1
ATOM 759 O O . PHE A 1 95 ? -0.691 13.216 3.349 1.00 38.56 95 PHE A O 1
ATOM 766 N N . ASP A 1 96 ? -1.226 15.392 3.276 1.00 33.88 96 ASP A N 1
ATOM 767 C CA . ASP A 1 96 ? 0.153 15.889 3.104 1.00 33.88 96 ASP A CA 1
ATOM 768 C C . ASP A 1 96 ? 1.071 15.583 4.308 1.00 33.88 96 ASP A C 1
ATOM 770 O O . ASP A 1 96 ? 2.251 15.925 4.315 1.00 33.88 96 ASP A O 1
ATOM 774 N N . LYS A 1 97 ? 0.550 14.929 5.352 1.00 38.25 97 LYS A N 1
ATOM 775 C CA . LYS A 1 97 ? 1.272 14.534 6.561 1.00 38.25 97 LYS A CA 1
ATOM 776 C C . LYS A 1 97 ? 0.691 13.221 7.088 1.00 38.25 97 LYS A C 1
ATOM 778 O O . LYS A 1 97 ? -0.143 13.245 7.984 1.00 38.25 97 LYS A O 1
ATOM 783 N N . ILE A 1 98 ? 1.117 12.076 6.545 1.00 41.09 98 ILE A N 1
ATOM 784 C CA . ILE A 1 98 ? 0.755 10.730 7.055 1.00 41.09 98 ILE A CA 1
ATOM 785 C C . ILE A 1 98 ? 1.027 10.619 8.571 1.00 41.09 98 ILE A C 1
ATOM 787 O O . ILE A 1 98 ? 0.275 9.987 9.306 1.00 41.09 98 ILE A O 1
ATOM 791 N N . SER A 1 99 ? 2.032 11.350 9.058 1.00 44.84 99 SER A N 1
ATOM 792 C CA . SER A 1 99 ? 2.345 11.538 10.477 1.00 44.84 99 SER A CA 1
ATOM 793 C C . SER A 1 99 ? 1.174 12.040 11.338 1.00 44.84 99 SER A C 1
ATOM 795 O O . SER A 1 99 ? 1.117 11.755 12.527 1.00 44.84 99 SER A O 1
ATOM 797 N N . LYS A 1 100 ? 0.201 12.769 10.786 1.00 43.66 100 LYS A N 1
ATOM 798 C CA . LYS A 1 100 ? -0.950 13.263 11.561 1.00 43.66 100 LYS A CA 1
ATOM 799 C C . LYS A 1 100 ? -2.047 12.219 11.800 1.00 43.66 100 LYS A C 1
ATOM 801 O O . LYS A 1 100 ? -2.937 12.495 12.592 1.00 43.66 100 LYS A O 1
ATOM 806 N N . PHE A 1 101 ? -2.000 11.069 11.122 1.00 50.88 101 PHE A N 1
ATOM 807 C CA . PHE A 1 101 ? -3.081 10.068 11.136 1.00 50.88 101 PHE A CA 1
ATOM 808 C C . PHE A 1 101 ? -2.659 8.703 11.686 1.00 50.88 101 PHE A C 1
ATOM 810 O O . PHE A 1 101 ? -3.509 7.832 11.866 1.00 50.88 101 PHE A O 1
ATOM 817 N N . LEU A 1 102 ? -1.361 8.524 11.946 1.00 56.59 102 LEU A N 1
ATOM 818 C CA . LEU A 1 102 ? -0.828 7.352 12.624 1.00 56.59 102 LEU A CA 1
ATOM 819 C C . LEU A 1 102 ? -0.840 7.610 14.126 1.00 56.59 102 LEU A C 1
ATOM 821 O O . LEU A 1 102 ? -0.072 8.433 14.636 1.00 56.59 102 LEU A O 1
ATOM 825 N N . PHE A 1 103 ? -1.715 6.887 14.807 1.00 64.12 103 PHE A N 1
ATOM 826 C CA . PHE A 1 103 ? -1.787 6.847 16.254 1.00 64.12 103 PHE A CA 1
ATOM 827 C C . PHE A 1 103 ? -1.434 5.443 16.737 1.00 64.12 103 PHE A C 1
ATOM 829 O O . PHE A 1 103 ? -1.376 4.494 15.948 1.00 64.12 103 PHE A O 1
ATOM 836 N N . TYR A 1 104 ? -1.191 5.292 18.030 1.00 67.12 104 TYR A N 1
ATOM 837 C CA . TYR A 1 104 ? -1.092 3.979 18.640 1.00 67.12 104 TYR A CA 1
ATOM 838 C C . TYR A 1 104 ? -1.727 3.943 20.025 1.00 67.12 104 TYR A C 1
ATOM 840 O O . TYR A 1 104 ? -1.731 4.946 20.738 1.00 67.12 104 TYR A O 1
ATOM 848 N N . VAL A 1 105 ? -2.245 2.778 20.408 1.00 63.44 105 VAL A N 1
ATOM 849 C CA . VAL A 1 105 ? -2.565 2.471 21.807 1.00 63.44 105 VAL A CA 1
ATOM 850 C C . VAL A 1 105 ? -1.318 1.868 22.434 1.00 63.44 105 VAL A C 1
ATOM 852 O O . VAL A 1 105 ? -0.729 0.948 21.863 1.00 63.44 105 VAL A O 1
ATOM 855 N N . GLN A 1 106 ? -0.899 2.388 23.585 1.00 64.56 106 GLN A N 1
ATOM 856 C CA . GLN A 1 106 ? 0.096 1.719 24.413 1.00 64.56 106 GLN A CA 1
ATOM 857 C C . GLN A 1 106 ? -0.638 0.761 25.346 1.00 64.56 106 GLN A C 1
ATOM 859 O O . GLN A 1 106 ? -1.305 1.187 26.285 1.00 64.56 106 GLN A O 1
ATOM 864 N N . ASP A 1 107 ? -0.534 -0.534 25.071 1.00 59.03 107 ASP A N 1
ATOM 865 C CA . ASP A 1 107 ? -1.021 -1.557 25.983 1.00 59.03 107 ASP A CA 1
ATOM 866 C C . ASP A 1 107 ? -0.006 -1.712 27.126 1.00 59.03 107 ASP A C 1
ATOM 868 O O . ASP A 1 107 ? 1.046 -2.336 26.960 1.00 59.03 107 ASP A O 1
ATOM 872 N N . GLU A 1 108 ? -0.299 -1.108 28.280 1.00 56.84 108 GLU A N 1
ATOM 873 C CA . GLU A 1 108 ? 0.564 -1.155 29.469 1.00 56.84 108 GLU A CA 1
ATOM 874 C C . GLU A 1 108 ? 0.744 -2.578 30.013 1.00 56.84 108 GLU A C 1
ATOM 876 O O . GLU A 1 108 ? 1.776 -2.890 30.607 1.00 56.84 108 GLU A O 1
ATOM 881 N N . LYS A 1 109 ? -0.222 -3.473 29.773 1.00 54.16 109 LYS A N 1
ATOM 882 C CA . LYS A 1 109 ? -0.183 -4.852 30.266 1.00 54.16 109 LYS A CA 1
ATOM 883 C C . LYS A 1 109 ? 0.766 -5.725 29.450 1.00 54.16 109 LYS A C 1
ATOM 885 O O . LYS A 1 109 ? 1.348 -6.662 29.995 1.00 54.16 109 LYS A O 1
ATOM 890 N N . TYR A 1 110 ? 0.921 -5.435 28.159 1.00 45.94 110 TYR A N 1
ATOM 891 C CA . TYR A 1 110 ? 1.728 -6.253 27.248 1.00 45.94 110 TYR A CA 1
ATOM 892 C C . TYR A 1 110 ? 2.919 -5.522 26.620 1.00 45.94 110 TYR A C 1
ATOM 894 O O . TYR A 1 110 ? 3.629 -6.132 25.820 1.00 45.94 110 TYR A O 1
ATOM 902 N N . ALA A 1 111 ? 3.155 -4.252 26.971 1.00 54.94 111 ALA A N 1
ATOM 903 C CA . ALA A 1 111 ? 4.201 -3.399 26.398 1.00 54.94 111 ALA A CA 1
ATOM 904 C C . ALA A 1 111 ? 4.180 -3.377 24.854 1.00 54.94 111 ALA A C 1
ATOM 906 O O . ALA A 1 111 ? 5.221 -3.348 24.196 1.00 54.94 111 ALA A O 1
ATOM 907 N N . ARG A 1 112 ? 2.982 -3.426 24.258 1.00 55.62 112 ARG A N 1
ATOM 908 C CA . ARG A 1 112 ? 2.779 -3.439 22.801 1.00 55.62 112 ARG A CA 1
ATOM 909 C C . ARG A 1 112 ? 2.155 -2.128 22.342 1.00 55.62 112 ARG A C 1
ATOM 911 O O . ARG A 1 112 ? 1.279 -1.587 23.010 1.00 55.62 112 ARG A O 1
ATOM 918 N N . LYS A 1 113 ? 2.611 -1.635 21.186 1.00 63.25 113 LYS A N 1
ATOM 919 C CA . LYS A 1 113 ? 1.993 -0.511 20.474 1.00 63.25 113 LYS A CA 1
ATOM 920 C C . LYS A 1 113 ? 1.104 -1.074 19.365 1.00 63.25 113 LYS A C 1
ATOM 922 O O . LYS A 1 113 ? 1.611 -1.700 18.436 1.00 63.25 113 LYS A O 1
ATOM 927 N N . GLU A 1 114 ? -0.205 -0.874 19.468 1.00 65.62 114 GLU A N 1
ATOM 928 C CA . GLU A 1 114 ? -1.161 -1.243 18.415 1.00 65.62 114 GLU A CA 1
ATOM 929 C C . GLU A 1 114 ? -1.435 -0.037 17.522 1.00 65.62 114 GLU A C 1
ATOM 931 O O . GLU A 1 114 ? -1.658 1.057 18.030 1.00 65.62 114 GLU A O 1
ATOM 936 N N . CYS A 1 115 ? -1.408 -0.216 16.198 1.00 69.75 115 CYS A N 1
ATOM 937 C CA . CYS A 1 115 ? -1.637 0.883 15.264 1.00 69.75 115 CYS A CA 1
ATOM 938 C C . CYS A 1 115 ? -3.114 1.287 15.242 1.00 69.75 115 CYS A C 1
ATOM 940 O O . CYS A 1 115 ? -4.002 0.456 15.062 1.00 69.75 115 CYS A O 1
ATOM 942 N N . VAL A 1 116 ? -3.347 2.588 15.367 1.00 71.69 116 VAL A N 1
ATOM 943 C CA . VAL A 1 116 ? -4.654 3.228 15.325 1.00 71.69 116 VAL A CA 1
ATOM 944 C C . VAL A 1 116 ? -4.688 4.155 14.114 1.00 71.69 116 VAL A C 1
ATOM 946 O O . VAL A 1 116 ? -3.811 5.004 13.934 1.00 71.69 116 VAL A O 1
ATOM 949 N N . VAL A 1 117 ? -5.719 4.009 13.287 1.00 70.06 117 VAL A N 1
ATOM 950 C CA . VAL A 1 117 ? -5.927 4.818 12.084 1.00 70.06 117 VAL A CA 1
ATOM 951 C C . VAL A 1 117 ? -7.061 5.800 12.334 1.00 70.06 117 VAL A C 1
ATOM 953 O O . VAL A 1 117 ? -8.184 5.395 12.628 1.00 70.06 117 VAL A O 1
ATOM 956 N N . ALA A 1 118 ? -6.795 7.095 12.192 1.00 65.00 118 ALA A N 1
ATOM 957 C CA . ALA A 1 118 ? -7.854 8.100 12.195 1.00 65.00 118 ALA A CA 1
ATOM 958 C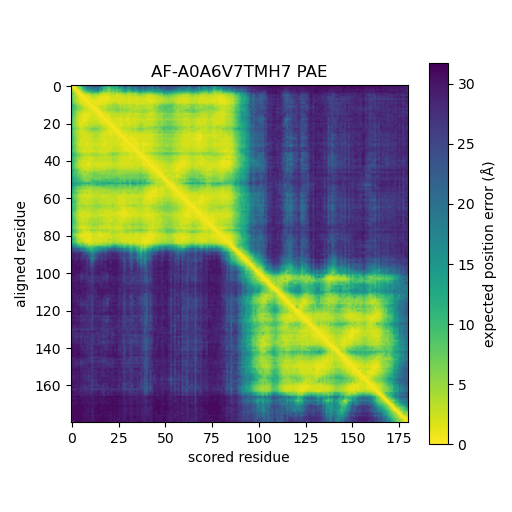 C . ALA A 1 118 ? -8.660 8.033 10.886 1.00 65.00 118 ALA A C 1
ATOM 960 O O . ALA A 1 118 ? -8.111 8.221 9.799 1.00 65.00 118 ALA A O 1
ATOM 961 N N . VAL A 1 119 ? -9.965 7.776 10.997 1.00 63.78 119 VAL A N 1
ATOM 962 C CA . VAL A 1 119 ? -10.920 7.805 9.873 1.00 63.78 119 VAL A CA 1
ATOM 963 C C . VAL A 1 119 ? -11.445 9.224 9.673 1.00 63.78 119 VAL A C 1
ATOM 965 O O . VAL A 1 119 ? -11.615 9.679 8.544 1.00 63.78 119 VAL A O 1
ATOM 968 N N . THR A 1 120 ? -11.658 9.945 10.774 1.00 66.38 120 THR A N 1
ATOM 969 C CA . THR A 1 120 ? -11.997 11.374 10.801 1.00 66.38 120 THR A CA 1
ATOM 970 C C . THR A 1 120 ? -11.283 12.045 11.980 1.00 66.38 120 THR A C 1
ATOM 972 O O . THR A 1 120 ? -10.534 11.392 12.704 1.00 66.38 120 THR A O 1
ATOM 975 N N . ALA A 1 121 ? -11.521 13.341 12.204 1.00 62.50 121 ALA A N 1
ATOM 976 C CA . ALA A 1 121 ? -11.045 14.025 13.410 1.00 62.50 121 ALA A CA 1
ATOM 977 C C . ALA A 1 121 ? -11.668 13.471 14.711 1.00 62.50 121 ALA A C 1
ATOM 979 O O . ALA A 1 121 ? -11.099 13.648 15.783 1.00 62.50 121 ALA A O 1
ATOM 980 N N . GLU A 1 122 ? -12.817 12.796 14.614 1.00 68.88 122 GLU A N 1
ATOM 981 C CA . GLU A 1 122 ? -13.607 12.329 15.758 1.00 68.88 122 GLU A CA 1
ATOM 982 C C . GLU A 1 122 ? -13.601 10.806 15.911 1.00 68.88 122 GLU A C 1
ATOM 984 O O . GLU A 1 122 ? -13.982 10.297 16.961 1.00 68.88 122 GLU A O 1
ATOM 989 N N . PHE A 1 123 ? -13.178 10.067 14.884 1.00 71.94 123 PHE A N 1
ATOM 990 C CA . PHE A 1 123 ? -13.276 8.611 14.852 1.00 71.94 123 PHE A CA 1
ATOM 991 C C . PHE A 1 123 ? -11.957 7.964 14.456 1.00 71.94 123 PHE A C 1
ATOM 993 O O . PHE A 1 123 ? -11.358 8.303 13.431 1.00 71.94 123 PHE A O 1
ATOM 1000 N N . PHE A 1 124 ? -11.565 6.961 15.233 1.00 77.81 124 PHE A N 1
ATOM 1001 C CA . PHE A 1 124 ? 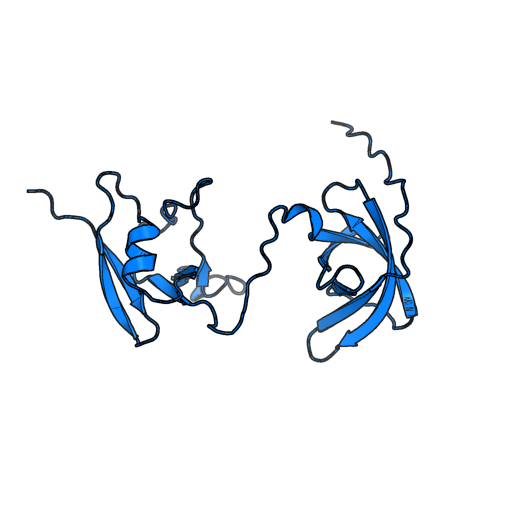-10.377 6.151 15.016 1.00 77.81 124 PHE A CA 1
ATOM 1002 C C . PHE A 1 124 ? -10.747 4.675 14.927 1.00 77.81 124 PHE A C 1
ATOM 1004 O O . PHE A 1 124 ? -11.750 4.237 15.489 1.00 77.81 124 PHE A O 1
ATOM 1011 N N . VAL A 1 125 ? -9.923 3.904 14.230 1.00 77.44 125 VAL A N 1
ATOM 1012 C CA . VAL A 1 125 ? -10.077 2.460 14.081 1.00 77.44 125 VAL A CA 1
ATOM 1013 C C . VAL A 1 125 ? -8.807 1.769 14.545 1.00 77.44 125 VAL A C 1
ATOM 1015 O O . VAL A 1 125 ? -7.705 2.154 14.159 1.00 77.44 125 VAL A O 1
ATOM 1018 N N . THR A 1 126 ? -8.974 0.738 15.365 1.00 81.62 126 THR A N 1
ATOM 1019 C CA . THR A 1 126 ? -7.893 -0.133 15.832 1.00 81.62 126 THR A CA 1
ATOM 1020 C C . THR A 1 126 ? -8.323 -1.595 15.773 1.00 81.62 126 THR A C 1
ATOM 1022 O O . THR A 1 126 ? -9.505 -1.903 15.622 1.00 81.62 126 THR A O 1
ATOM 1025 N N . SER A 1 127 ? -7.372 -2.509 15.896 1.00 76.56 127 SER A N 1
ATOM 1026 C CA . SER A 1 127 ? -7.624 -3.923 16.179 1.00 76.56 127 SER A CA 1
ATOM 1027 C C . SER A 1 127 ? -7.277 -4.197 17.636 1.00 76.56 127 SER A C 1
ATOM 1029 O O . SER A 1 127 ? -6.274 -3.676 18.098 1.00 76.56 127 SER A O 1
ATOM 1031 N N . GLY A 1 128 ? -8.043 -5.028 18.339 1.00 73.75 128 GLY A N 1
ATOM 1032 C CA . GLY A 1 128 ? -7.684 -5.476 19.686 1.00 73.75 128 GLY A CA 1
ATOM 1033 C C . GLY A 1 128 ? -8.894 -5.909 20.506 1.00 73.75 128 GLY A C 1
ATOM 1034 O O . GLY A 1 128 ? -10.025 -5.929 20.013 1.00 73.75 128 GLY A O 1
ATOM 1035 N N . LYS A 1 129 ? -8.650 -6.296 21.760 1.00 79.88 129 LYS A N 1
ATOM 1036 C CA . LYS A 1 129 ? -9.694 -6.727 22.698 1.00 79.88 129 LYS A CA 1
ATOM 1037 C C . LYS A 1 129 ? -10.107 -5.547 23.566 1.00 79.88 129 LYS A C 1
ATOM 1039 O O . LYS A 1 129 ? -9.483 -5.285 24.587 1.00 79.88 129 LYS A O 1
ATOM 1044 N N . TYR A 1 130 ? -11.157 -4.865 23.135 1.00 81.62 130 TYR A N 1
ATOM 1045 C CA . TYR A 1 130 ? -11.716 -3.711 23.824 1.00 81.62 130 TYR A CA 1
ATOM 1046 C C . TYR A 1 130 ? -13.195 -3.940 24.135 1.00 81.62 130 TYR A C 1
ATOM 1048 O O . TYR A 1 130 ? -13.876 -4.678 23.418 1.00 81.62 130 TYR A O 1
ATOM 1056 N N . GLU A 1 131 ? -13.696 -3.285 25.175 1.00 84.62 131 GLU A N 1
ATOM 1057 C CA . GLU A 1 131 ? -15.109 -3.313 25.558 1.00 84.62 131 GLU A CA 1
ATOM 1058 C C . GLU A 1 131 ? -15.799 -2.001 25.177 1.00 84.62 131 GLU A C 1
ATOM 1060 O O . GLU A 1 131 ? -15.204 -0.930 25.271 1.00 84.62 131 GLU A O 1
ATOM 1065 N N . ILE A 1 132 ? -17.063 -2.059 24.741 1.00 85.19 132 ILE A N 1
ATOM 1066 C CA . ILE A 1 132 ? -17.841 -0.847 24.438 1.00 85.19 132 ILE A CA 1
ATOM 1067 C C . ILE A 1 132 ? -17.935 0.016 25.703 1.00 85.19 132 ILE A C 1
ATOM 1069 O O . ILE A 1 132 ? -18.305 -0.473 26.765 1.00 85.19 132 ILE A O 1
ATOM 1073 N N . GLY A 1 133 ? -17.617 1.306 25.578 1.00 84.25 133 GLY A N 1
ATOM 1074 C CA . GLY A 1 133 ? -17.572 2.254 26.692 1.00 84.25 133 GLY A CA 1
ATOM 1075 C C . GLY A 1 133 ? -16.217 2.345 27.401 1.00 84.25 133 GLY A C 1
ATOM 1076 O O . GLY A 1 133 ? -16.034 3.246 28.214 1.00 84.25 133 GLY A O 1
ATOM 1077 N N . GLN A 1 134 ? -15.250 1.482 27.081 1.00 84.94 134 GLN A N 1
ATOM 1078 C CA . GLN A 1 134 ? -13.901 1.565 27.639 1.00 84.94 134 GLN A CA 1
ATOM 1079 C C . GLN A 1 134 ? -13.189 2.841 27.161 1.00 84.94 134 GLN A C 1
ATOM 1081 O O . GLN A 1 134 ? -13.142 3.115 25.958 1.00 84.94 134 GLN A O 1
ATOM 1086 N N . SER A 1 135 ? -12.599 3.595 28.094 1.00 84.69 135 SER A N 1
ATOM 1087 C CA . SER A 1 135 ? -11.681 4.692 27.769 1.00 84.69 135 SER A CA 1
ATOM 1088 C C . SER A 1 135 ? -10.316 4.146 27.358 1.00 84.69 135 SER A C 1
ATOM 1090 O O . SER A 1 135 ? -9.731 3.301 28.036 1.00 84.69 135 SER A O 1
ATOM 1092 N N . VAL A 1 136 ? -9.805 4.643 26.239 1.00 79.75 136 VAL A N 1
ATOM 1093 C CA . VAL A 1 136 ? -8.529 4.264 25.638 1.00 79.75 136 VAL A CA 1
ATOM 1094 C C . VAL A 1 136 ? -7.758 5.532 25.311 1.00 79.75 136 VAL A C 1
ATOM 1096 O O . VAL A 1 136 ? -8.276 6.446 24.661 1.00 79.75 136 VAL A O 1
ATOM 1099 N N . ARG A 1 137 ? -6.496 5.579 25.739 1.00 78.62 137 ARG A N 1
ATOM 1100 C CA . ARG A 1 137 ? -5.580 6.658 25.381 1.00 78.62 137 ARG A CA 1
ATOM 1101 C C . ARG A 1 137 ? -4.819 6.279 24.116 1.00 78.62 137 ARG A C 1
ATOM 1103 O O . ARG A 1 137 ? -4.206 5.215 24.056 1.00 78.62 137 ARG A O 1
ATOM 1110 N N . ILE A 1 138 ? -4.858 7.155 23.120 1.00 76.62 138 ILE A N 1
ATOM 1111 C CA . ILE A 1 138 ? -4.100 6.998 21.879 1.00 76.62 138 ILE A CA 1
ATOM 1112 C C . ILE A 1 138 ? -3.042 8.090 21.779 1.00 76.62 138 ILE A C 1
ATOM 1114 O O . ILE A 1 138 ? -3.276 9.233 22.170 1.00 76.62 138 ILE A O 1
ATOM 1118 N N . PHE A 1 139 ? -1.887 7.745 21.234 1.00 73.00 139 PHE A N 1
ATOM 1119 C CA . PHE A 1 139 ? -0.747 8.642 21.089 1.00 73.00 139 PHE A CA 1
ATOM 1120 C C . PHE A 1 139 ? -0.454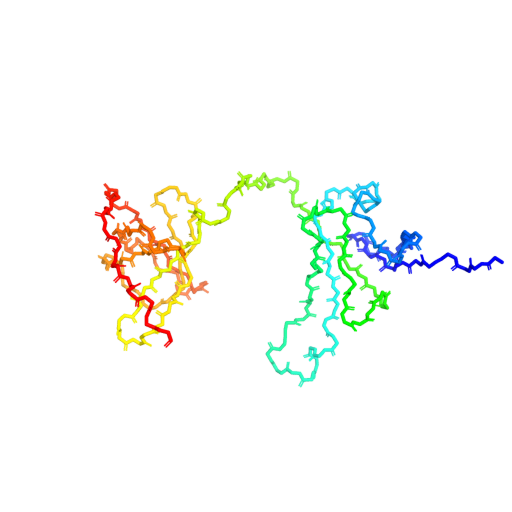 8.859 19.617 1.00 73.00 139 PHE A C 1
ATOM 1122 O O . PHE A 1 139 ? -0.535 7.919 18.829 1.00 73.00 139 PHE A O 1
ATOM 1129 N N . SER A 1 140 ? -0.100 10.077 19.219 1.00 68.25 140 SER A N 1
ATOM 1130 C CA . SER A 1 140 ? 0.444 10.300 17.882 1.00 68.25 140 SER A CA 1
ATOM 1131 C C . SER A 1 140 ? 1.756 9.525 17.722 1.00 68.25 140 SER A C 1
ATOM 1133 O O . SER A 1 140 ? 2.512 9.387 18.672 1.00 68.25 140 SER A O 1
ATOM 1135 N N . HIS A 1 141 ? 2.067 9.048 16.516 1.00 63.72 141 HIS A N 1
ATOM 1136 C CA . HIS A 1 141 ? 3.295 8.284 16.206 1.00 63.72 141 HIS A CA 1
ATOM 1137 C C . HIS A 1 141 ? 4.634 8.909 16.669 1.00 63.72 141 HIS A C 1
ATOM 1139 O O . HIS A 1 141 ? 5.645 8.217 16.689 1.00 63.72 141 HIS A O 1
ATOM 1145 N N . ASN A 1 142 ? 4.665 10.210 16.967 1.00 61.75 142 ASN A N 1
ATOM 1146 C CA . ASN A 1 142 ? 5.828 10.952 17.461 1.00 61.75 142 ASN A CA 1
ATOM 1147 C C . ASN A 1 142 ? 5.702 11.348 18.941 1.00 61.75 142 ASN A C 1
ATOM 1149 O O . ASN A 1 142 ? 6.398 12.257 19.383 1.00 61.75 142 ASN A O 1
ATOM 1153 N N . ASP A 1 143 ? 4.742 10.758 19.650 1.00 63.47 143 ASP A N 1
ATOM 1154 C CA . ASP A 1 143 ? 4.473 10.903 21.085 1.00 63.47 143 ASP A CA 1
ATOM 1155 C C . ASP A 1 143 ? 4.137 12.338 21.520 1.00 63.47 143 ASP A C 1
ATOM 1157 O O . ASP A 1 143 ? 4.031 12.648 22.702 1.00 63.47 143 ASP A O 1
ATOM 1161 N N . ARG A 1 144 ? 3.926 13.230 20.546 1.00 61.28 144 ARG A N 1
ATOM 1162 C CA . ARG A 1 144 ? 3.706 14.660 20.767 1.00 61.28 144 ARG A CA 1
ATOM 1163 C C . ARG A 1 144 ? 2.317 14.972 21.315 1.00 61.28 144 ARG A C 1
ATOM 1165 O O . ARG A 1 144 ? 2.149 15.995 21.972 1.00 61.28 144 ARG A O 1
ATOM 1172 N N . TYR A 1 145 ? 1.334 14.133 21.005 1.00 65.12 145 TYR A N 1
ATOM 1173 C CA . TYR A 1 145 ? -0.063 14.351 21.356 1.00 65.12 145 TYR A CA 1
ATOM 1174 C C . TYR A 1 145 ? -0.680 13.066 21.891 1.00 65.12 145 TYR A C 1
ATOM 1176 O O . TYR A 1 145 ? -0.512 12.004 21.290 1.00 65.12 145 TYR A O 1
ATOM 1184 N N . ALA A 1 146 ? -1.432 13.185 22.983 1.00 69.69 146 ALA A N 1
ATOM 1185 C CA . ALA A 1 146 ? -2.264 12.119 23.512 1.00 69.69 146 ALA A CA 1
ATOM 1186 C C . ALA A 1 146 ? -3.739 12.526 23.424 1.00 69.69 146 ALA A C 1
ATOM 1188 O O . ALA A 1 146 ? -4.106 13.673 23.686 1.00 69.69 146 ALA A O 1
ATOM 1189 N N . TYR A 1 147 ? -4.589 11.571 23.067 1.00 73.19 147 TYR A N 1
ATOM 1190 C CA . TYR A 1 147 ? -6.031 11.753 22.980 1.00 73.19 147 TYR A CA 1
ATOM 1191 C C . TYR A 1 147 ? -6.701 10.711 23.857 1.00 73.19 147 TYR A C 1
ATOM 1193 O O . TYR A 1 147 ? -6.347 9.532 23.814 1.00 73.19 147 TYR A O 1
ATOM 1201 N N . GLU A 1 148 ? -7.681 11.145 24.638 1.00 81.75 148 GLU A N 1
ATOM 1202 C CA . GLU A 1 148 ? -8.591 10.231 25.310 1.00 81.75 148 GLU A CA 1
ATOM 1203 C C . GLU A 1 148 ? -9.778 9.945 24.390 1.00 81.75 148 GLU A C 1
ATOM 1205 O O . GLU A 1 148 ? -10.419 10.848 23.841 1.00 81.75 148 GLU A O 1
ATOM 1210 N N . THR A 1 149 ? -10.027 8.662 24.174 1.00 81.75 149 THR A N 1
ATOM 1211 C CA . THR A 1 149 ? -11.073 8.166 23.284 1.00 81.75 149 THR A CA 1
ATOM 1212 C C . THR A 1 149 ? -11.889 7.113 24.007 1.00 81.75 149 THR A C 1
ATOM 1214 O O . THR A 1 149 ? -11.405 6.488 24.946 1.00 81.75 149 THR A O 1
ATOM 1217 N N . THR A 1 150 ? -13.120 6.891 23.571 1.00 87.44 150 THR A N 1
ATOM 1218 C CA . THR A 1 150 ? -13.975 5.840 24.120 1.00 87.44 150 THR A CA 1
ATOM 1219 C C . THR A 1 150 ? -14.338 4.852 23.029 1.00 87.44 150 THR A C 1
ATOM 1221 O O . THR A 1 150 ? -14.636 5.229 21.895 1.00 87.44 150 THR A O 1
ATOM 1224 N N . VAL A 1 151 ? -14.336 3.566 23.360 1.00 85.69 151 VAL A N 1
ATOM 1225 C CA . VAL A 1 151 ? -14.740 2.509 22.436 1.00 85.69 151 VAL A CA 1
ATOM 1226 C C . VAL A 1 151 ? -16.231 2.636 22.151 1.00 85.69 151 VAL A C 1
ATOM 1228 O O . VAL A 1 151 ? -17.075 2.409 23.017 1.00 85.69 151 VAL A O 1
ATOM 1231 N N . LYS A 1 152 ? -16.563 2.994 20.914 1.00 87.06 152 LYS A N 1
ATOM 1232 C CA . LYS A 1 152 ? -17.942 3.203 20.474 1.00 87.06 152 LYS A CA 1
ATOM 1233 C C . LYS A 1 152 ? -18.577 1.934 19.927 1.00 87.06 152 LYS A C 1
ATOM 1235 O O . LYS A 1 152 ? -19.771 1.719 20.111 1.00 87.06 152 LYS A O 1
ATOM 1240 N N . SER A 1 153 ? -17.792 1.118 19.229 1.00 84.06 153 SER A N 1
ATOM 1241 C CA . SER A 1 153 ? -18.270 -0.104 18.587 1.00 84.06 153 SER A CA 1
ATOM 1242 C C . SER A 1 153 ? -17.149 -1.127 18.456 1.00 84.06 153 SER A C 1
ATOM 1244 O O . SER A 1 153 ? -15.999 -0.767 18.208 1.00 84.06 153 SER A O 1
ATOM 1246 N N . VAL A 1 154 ? -17.506 -2.405 18.563 1.00 83.62 154 VAL A N 1
ATOM 1247 C CA . VAL A 1 154 ? -16.610 -3.548 18.367 1.00 83.62 154 VAL A CA 1
ATOM 1248 C C . VAL A 1 154 ? -17.230 -4.459 17.317 1.00 83.62 154 VAL A C 1
ATOM 1250 O O . VAL A 1 154 ? -18.343 -4.952 17.488 1.00 83.62 154 VAL A O 1
ATOM 1253 N N . SER A 1 155 ? -16.508 -4.697 16.228 1.00 76.81 155 SER A N 1
ATOM 1254 C CA . SER A 1 155 ? -16.910 -5.634 15.187 1.00 76.81 155 SER A CA 1
ATOM 1255 C C . SER A 1 155 ? -16.151 -6.946 15.345 1.00 76.81 155 SER A C 1
ATOM 1257 O O . SER A 1 155 ? -15.005 -7.071 14.913 1.00 76.81 155 SER A O 1
ATOM 1259 N N . GLN A 1 156 ? -16.799 -7.952 15.935 1.00 75.12 156 GLN A N 1
ATOM 1260 C CA . GLN A 1 156 ? -16.211 -9.292 16.053 1.00 75.12 156 GLN A CA 1
ATOM 1261 C C . GLN A 1 156 ? -16.059 -9.978 14.688 1.00 75.12 156 GLN A C 1
ATOM 1263 O O . GLN A 1 156 ? -15.090 -10.698 14.472 1.00 75.12 156 GLN A O 1
ATOM 1268 N N . GLN A 1 157 ? -16.983 -9.716 13.755 1.00 61.91 157 GLN A N 1
ATOM 1269 C CA . GLN A 1 157 ? -16.964 -10.295 12.408 1.00 61.91 157 GLN A CA 1
ATOM 1270 C C . GLN A 1 157 ? -15.748 -9.840 11.591 1.00 61.91 157 GLN A C 1
ATOM 1272 O O . GLN A 1 157 ? -15.194 -10.625 10.827 1.00 61.91 157 GLN A O 1
ATOM 1277 N N . TYR A 1 158 ? -15.346 -8.575 11.742 1.00 63.03 158 TYR A N 1
ATOM 1278 C CA . TYR A 1 158 ? -14.292 -7.962 10.927 1.00 63.03 158 TYR A CA 1
ATOM 1279 C C . TYR A 1 158 ? -13.013 -7.644 11.718 1.00 63.03 158 TYR A C 1
ATOM 1281 O O . TYR A 1 158 ? -12.046 -7.163 11.136 1.00 63.03 158 TYR A O 1
ATOM 1289 N N . GLY A 1 159 ? -12.992 -7.906 13.029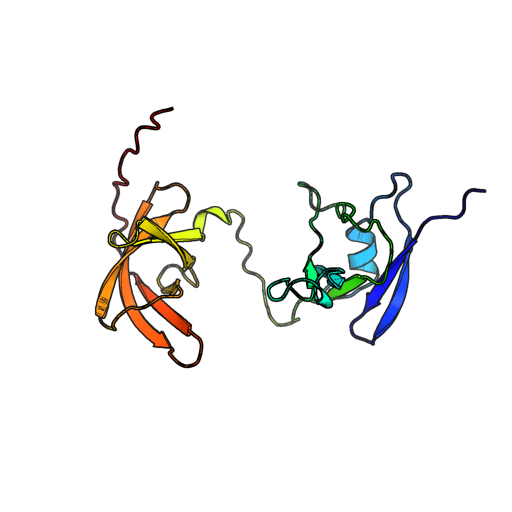 1.00 72.88 159 GLY A N 1
ATOM 1290 C CA . GLY A 1 159 ? -11.806 -7.759 13.874 1.00 72.88 159 GLY A CA 1
ATOM 1291 C C . GLY A 1 159 ? -11.353 -6.315 14.112 1.00 72.88 159 GLY A C 1
ATOM 1292 O O . GLY A 1 159 ? -10.171 -6.098 14.371 1.00 72.88 159 GLY A O 1
ATOM 1293 N N . PHE A 1 160 ? -12.260 -5.334 14.025 1.00 77.81 160 PHE A N 1
ATOM 1294 C CA . PHE A 1 160 ? -11.940 -3.922 14.259 1.00 77.81 160 PHE A CA 1
ATOM 1295 C C . PHE A 1 160 ? -12.775 -3.303 15.381 1.00 77.81 160 PHE A C 1
ATOM 1297 O O . PHE A 1 160 ? -13.900 -3.718 15.669 1.00 77.81 160 PHE A O 1
ATOM 1304 N N . VAL A 1 161 ? -12.223 -2.253 15.975 1.00 79.44 161 VAL A N 1
ATOM 1305 C CA . VAL A 1 161 ? -12.803 -1.456 17.050 1.00 79.44 161 VAL A CA 1
ATOM 1306 C C . VAL A 1 161 ? -12.832 0.001 16.618 1.00 79.44 161 VAL A C 1
ATOM 1308 O O . VAL A 1 161 ? -11.828 0.527 16.143 1.00 79.44 161 VAL A O 1
ATOM 1311 N N . ILE A 1 162 ? -13.987 0.644 16.777 1.00 80.12 162 ILE A N 1
ATOM 1312 C CA . ILE A 1 162 ? -14.165 2.075 16.532 1.00 80.12 162 ILE A CA 1
ATOM 1313 C C . ILE A 1 162 ? -14.027 2.804 17.863 1.00 80.12 162 ILE A C 1
ATOM 1315 O O . ILE A 1 162 ? -14.792 2.552 18.797 1.00 80.12 162 ILE A O 1
ATOM 1319 N N . LEU A 1 163 ? -13.085 3.736 17.917 1.00 82.94 163 LEU A N 1
ATOM 1320 C CA . LEU A 1 163 ? -12.892 4.670 19.016 1.00 82.94 163 LEU A CA 1
ATOM 1321 C C . LEU A 1 163 ? -13.473 6.026 18.610 1.00 82.94 163 LEU A C 1
ATOM 1323 O O . LEU A 1 163 ? -13.242 6.495 17.496 1.00 82.94 163 LEU A O 1
ATOM 1327 N N . GLN A 1 164 ? -14.217 6.656 19.508 1.00 83.94 164 GLN A N 1
ATOM 1328 C CA . GLN A 1 164 ? -14.736 8.007 19.344 1.00 83.94 164 GLN A CA 1
ATOM 1329 C C . GLN A 1 164 ? -13.938 8.960 20.238 1.00 83.94 164 GLN A C 1
ATOM 1331 O O . GLN A 1 164 ? -13.719 8.674 21.415 1.00 83.94 164 GLN A O 1
ATOM 1336 N N . SER A 1 165 ? -13.476 10.077 19.681 1.00 75.81 165 SER A N 1
ATOM 1337 C CA . SER A 1 165 ? -12.855 11.149 20.453 1.00 75.81 165 SER A CA 1
ATOM 1338 C C . SER A 1 165 ? -13.901 11.823 21.330 1.00 75.81 165 SER A C 1
ATOM 1340 O O . SER A 1 165 ? -14.954 12.214 20.831 1.00 75.81 165 SER A O 1
ATOM 1342 N N . ASN A 1 166 ? -13.574 12.033 22.604 1.00 67.19 166 ASN A N 1
ATOM 1343 C CA . ASN A 1 166 ? -14.375 12.888 23.485 1.00 67.19 166 ASN A CA 1
ATOM 1344 C C . ASN A 1 166 ? -13.908 14.355 23.446 1.00 67.19 166 ASN A C 1
ATOM 1346 O O . ASN A 1 166 ? -14.443 15.194 24.164 1.00 67.19 166 ASN A O 1
ATOM 1350 N N . SER A 1 167 ? -12.937 14.673 22.578 1.00 54.56 167 SER A N 1
ATOM 1351 C CA . SER A 1 167 ? -12.403 16.014 22.320 1.00 54.56 167 SER A CA 1
ATOM 1352 C C . SER A 1 167 ? -11.969 16.797 23.565 1.00 54.56 167 SER A C 1
ATOM 1354 O O . SER A 1 167 ? -12.614 17.757 23.970 1.00 54.56 167 SER A O 1
ATOM 1356 N N . THR A 1 168 ? -10.763 16.476 24.036 1.00 53.00 168 THR A N 1
ATOM 1357 C CA . THR A 1 168 ? -9.793 17.483 24.489 1.00 53.00 168 THR A CA 1
ATOM 1358 C C . THR A 1 168 ? -8.403 16.982 24.099 1.00 53.00 168 THR A C 1
ATOM 1360 O O . THR A 1 168 ? -8.004 15.892 24.503 1.00 53.00 168 THR A O 1
ATOM 1363 N N . GLU A 1 169 ? -7.670 17.729 23.269 1.00 54.97 169 GLU A N 1
ATOM 1364 C CA . GLU A 1 169 ? -6.240 17.477 23.043 1.00 54.97 169 GLU A CA 1
ATOM 1365 C C . GLU A 1 169 ? -5.537 17.577 24.403 1.00 54.97 169 GLU A C 1
ATOM 1367 O O . GLU A 1 169 ? -5.464 18.662 24.984 1.00 54.97 169 GLU A O 1
ATOM 1372 N N . LEU A 1 170 ? -5.057 16.455 24.944 1.00 52.88 170 LEU A N 1
ATOM 1373 C CA . LEU A 1 170 ? -4.283 16.476 26.178 1.00 52.88 170 LEU A CA 1
ATOM 1374 C C . LEU A 1 170 ? -2.855 16.865 25.794 1.00 52.88 170 LEU A C 1
ATOM 1376 O O . LEU A 1 170 ? -2.101 16.076 25.221 1.00 52.88 170 LEU A O 1
ATOM 1380 N N . LYS A 1 171 ? -2.492 18.121 26.066 1.00 52.38 171 LYS A N 1
ATOM 1381 C CA . LYS A 1 171 ? -1.110 18.587 25.946 1.00 52.38 171 LYS A CA 1
ATOM 1382 C C . LYS A 1 171 ? -0.324 18.100 27.150 1.00 52.38 171 LYS A C 1
ATOM 1384 O O . LYS A 1 171 ? -0.243 18.814 28.135 1.00 52.38 171 LYS A O 1
ATOM 1389 N N . GLU A 1 172 ? 0.201 16.887 27.037 1.00 48.16 172 GLU A N 1
ATOM 1390 C CA . GLU A 1 172 ? 1.414 16.386 27.694 1.00 48.16 172 GLU A CA 1
ATOM 1391 C C . GLU A 1 172 ? 1.595 14.920 27.271 1.00 48.16 172 GLU A C 1
ATOM 1393 O O . GLU A 1 172 ? 0.865 14.028 27.704 1.00 48.16 172 GLU A O 1
ATOM 1398 N N . GLY A 1 173 ? 2.538 14.677 26.358 1.00 43.00 173 GLY A N 1
ATOM 1399 C CA . GLY A 1 173 ? 3.109 13.346 26.160 1.00 43.00 173 GLY A CA 1
ATOM 1400 C C . GLY A 1 173 ? 4.239 13.136 27.174 1.00 43.00 173 GLY A C 1
ATOM 1401 O O . GLY A 1 173 ? 4.873 14.120 27.564 1.00 43.00 173 GLY A O 1
ATOM 1402 N N . PRO A 1 174 ? 4.512 11.902 27.630 1.00 43.47 174 PRO A N 1
ATOM 1403 C CA . PRO A 1 174 ? 5.655 11.652 28.499 1.00 43.47 174 PRO A CA 1
ATOM 1404 C C . PRO A 1 174 ? 6.949 12.084 27.793 1.00 43.47 174 PRO A C 1
ATOM 1406 O O . PRO A 1 174 ? 7.181 11.723 26.637 1.00 43.47 174 PRO A O 1
ATOM 1409 N N . SER A 1 175 ? 7.805 12.844 28.484 1.00 42.09 175 SER A N 1
ATOM 1410 C CA . SER A 1 175 ? 9.192 13.034 28.063 1.00 42.09 175 SER A CA 1
ATOM 1411 C C . SER A 1 175 ? 9.901 11.692 28.203 1.00 42.09 175 SER A C 1
ATOM 1413 O O . SER A 1 175 ? 10.331 11.312 29.291 1.00 42.09 175 SER A O 1
ATOM 1415 N N . ILE A 1 176 ? 9.969 10.928 27.119 1.00 41.38 176 ILE A N 1
ATOM 1416 C CA . ILE A 1 176 ? 10.836 9.759 27.088 1.00 41.38 176 ILE A CA 1
ATOM 1417 C C . ILE A 1 176 ? 12.244 10.310 26.877 1.00 41.38 176 ILE A C 1
ATOM 1419 O O . ILE A 1 176 ? 12.618 10.664 25.758 1.00 41.38 176 ILE A O 1
ATOM 1423 N N . ASP A 1 177 ? 12.998 10.433 27.970 1.00 35.06 177 ASP A N 1
ATOM 1424 C CA . ASP A 1 177 ? 14.448 10.549 27.899 1.00 35.06 177 ASP A CA 1
ATOM 1425 C C . ASP A 1 177 ? 14.950 9.353 27.085 1.00 35.06 177 ASP A C 1
ATOM 1427 O O . ASP A 1 177 ? 14.833 8.197 27.497 1.00 35.06 177 ASP A O 1
ATOM 1431 N N . TYR A 1 178 ? 15.462 9.632 25.887 1.00 29.39 178 TYR A N 1
ATOM 1432 C CA . TYR A 1 178 ? 16.258 8.674 25.134 1.00 29.39 178 TYR A CA 1
ATOM 1433 C C . TYR A 1 178 ? 17.507 8.385 25.971 1.00 29.39 178 TYR A C 1
ATOM 1435 O O . TYR A 1 178 ? 18.485 9.129 25.911 1.00 29.39 178 TYR A O 1
ATOM 1443 N N . MET A 1 179 ? 17.475 7.329 26.783 1.00 28.23 179 MET A N 1
ATOM 1444 C CA . MET A 1 179 ? 18.713 6.725 27.257 1.00 28.23 179 MET A CA 1
ATOM 1445 C C . MET A 1 179 ? 19.309 5.891 26.109 1.00 28.23 179 MET A C 1
ATOM 1447 O O . MET A 1 179 ? 18.556 5.162 25.458 1.00 28.23 179 MET A O 1
ATOM 1451 N N . PRO A 1 180 ? 20.610 6.076 25.815 1.00 41.41 180 PRO A N 1
ATOM 1452 C CA . PRO A 1 180 ? 21.288 5.547 24.630 1.00 41.41 180 PRO A CA 1
ATOM 1453 C C . PRO A 1 180 ? 21.361 4.019 24.570 1.00 41.41 180 PRO A C 1
ATOM 1455 O O . PRO A 1 180 ? 21.355 3.371 25.642 1.00 41.41 180 PRO A O 1
#

Mean predicted aligned error: 17.18 Å

Radius of gyration: 21.44 Å; Cα contacts (8 Å, |Δi|>4): 326; chains: 1; bounding box: 40×40×61 Å

Solvent-accessible surface area (backbone atoms only — not comparable to full-atom values): 10790 Å² total; per-residue (Å²): 134,84,79,82,56,57,33,40,37,28,48,94,87,69,52,74,43,78,45,65,39,44,100,84,73,35,44,47,45,66,63,46,49,75,73,32,83,56,57,67,48,44,28,32,72,34,87,50,32,93,76,35,98,82,46,57,63,58,43,72,62,53,56,44,98,84,61,52,32,42,52,81,50,99,73,47,75,63,72,62,32,36,60,38,68,51,61,94,87,57,81,73,78,86,62,98,50,65,71,80,41,39,27,24,35,71,41,84,89,72,78,40,77,41,67,26,40,54,80,49,98,49,3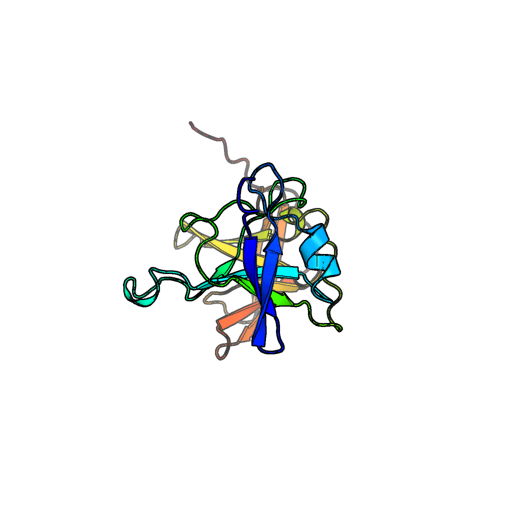5,32,40,32,62,77,96,74,53,76,70,40,77,46,62,34,28,34,76,80,48,69,40,31,37,56,23,30,27,71,43,72,39,81,92,77,56,40,29,35,30,32,51,74,78,59,82,41,88,68,40,82,84,74,76,83,75,131

pLDDT: mean 71.9, std 15.98, range [28.23, 90.81]

Sequence (180 aa):
MEAQQYVRVKGSDGKVMGICLSPTGKLNVATLKSAFNNFYGLKYQNPNFNILPNAPRFIVLSMDSERKYFNEPPIGWTGVFEVIYRSENEPLPRFDKISKFLFYVQDEKYARKECVVAVTAEFFVTSGKYEIGQSVRIFSHNDRYAYETTVKSVSQQYGFVILQSNSTELKEGPSIDYMP

Foldseek 3Di:
DPDFDWAWEAEPVRDTDTQTADPVLWGFPVSVCVVHPQFDFKKDADPCPVPDVPDDRIDTFDAPPVNGTTDADPVGSDDYIYTDGDDPPDPPPPPVCPQVFWKWFQPPVVRDTWTWGDPDPFKIKTADDDDAQDWTWIARPVQQWIFIWGFHDADPPVRMTMTTGPDDTPGDGDPPDPDD